Protein 1X25 (pdb70)

Secondary structure (DSSP, 8-state):
--EEEE--TTSPPP-SS--SEEEETTEEEEEEE-SEETTTTEEPSS-HHHHHHHHHHHHHHHHHHTT--GGGEEEEEEEES-GGGHHHHHHHHHHH--SSPPEEEEEE-S--GGG-SEEEEEEEE-/-TTEEEE--TTSPPP-SS--SEEEETTEEEEEEE-SEETTTTEEPPS-HHHHHHHHHHHHHHHHHHTT--GGGEEEEEEEES-GGGHHHHHHHHHHH--SSPPEEEEEE-S--GGG-SEEEEEEEE--

Sequence (254 aa):
SHMETVFTEKAPKPVGPYSQAIKVGNTLYVSGQIPIDPRTNEIVKGDIKVQTRQVLDNIKEIVKAAGFSLSDVAMAFVFLKDMNMFNDFNSVYAEYFKDKPPARVTVEVSRLPKDALIEIAVICSKGSHMETVFTEKAPKPVGPYSQAIKVGNTLYVSGQIPIDPRTNEIVKGDIKVQTRQVLDNIKEIVKAAGFSLSDVAMAFVFLKDMNMFNDFNSVYAEYFKDKPPARVTVEVSRLPKDALIEIAVICSKG

Structure (mmCIF, N/CA/C/O backbone):
data_1X25
#
_entry.id   1X25
#
_cell.length_a   54.980
_cell.length_b   54.980
_cell.length_c   221.557
_cell.angle_alpha   90.00
_cell.angle_beta   90.00
_cell.angle_gamma   120.00
#
_symmetry.space_group_name_H-M   'H 3'
#
loop_
_entity.id
_entity.type
_entity.pdbx_description
1 polymer 'Hypothetical UPF0076 protein ST0811'
2 water water
#
loop_
_atom_site.group_PDB
_atom_site.id
_atom_site.type_symbol
_atom_site.label_atom_id
_atom_site.label_alt_id
_atom_site.label_comp_id
_atom_site.label_asym_id
_atom_site.label_entity_id
_atom_site.label_seq_id
_atom_site.pdbx_PDB_ins_code
_atom_site.Cartn_x
_atom_site.Cartn_y
_atom_site.Cartn_z
_atom_site.occupancy
_atom_site.B_iso_or_equiv
_atom_site.auth_seq_id
_atom_site.auth_comp_id
_atom_site.auth_asym_id
_atom_site.auth_atom_id
_atom_site.pdbx_PDB_model_num
ATOM 1 N N . SER A 1 2 ? 29.477 1.648 53.525 1.00 38.71 -1 SER A N 1
ATOM 2 C CA . SER A 1 2 ? 28.864 1.243 54.842 1.00 39.02 -1 SER A CA 1
ATOM 3 C C . SER A 1 2 ? 27.505 1.925 55.108 1.00 37.52 -1 SER A C 1
ATOM 4 O O . SER A 1 2 ? 26.477 1.257 55.217 1.00 38.33 -1 SER A O 1
ATOM 7 N N . HIS A 1 3 ? 27.492 3.245 55.218 1.00 35.34 0 HIS A N 1
ATOM 8 C CA . HIS A 1 3 ? 26.210 3.944 55.244 1.00 34.07 0 HIS A CA 1
ATOM 9 C C . HIS A 1 3 ? 25.625 4.144 53.829 1.00 31.77 0 HIS A C 1
ATOM 10 O O . HIS A 1 3 ? 24.519 4.631 53.665 1.00 30.39 0 HIS A O 1
ATOM 17 N N . MET A 1 4 ? 26.370 3.692 52.832 1.00 28.61 1 MET A N 1
ATOM 18 C CA . MET A 1 4 ? 25.894 3.640 51.460 1.00 26.91 1 MET A CA 1
ATOM 19 C C . MET A 1 4 ? 24.817 2.561 51.264 1.00 24.70 1 MET A C 1
ATOM 20 O O . MET A 1 4 ? 25.001 1.416 51.645 1.00 24.04 1 MET A O 1
ATOM 25 N N . GLU A 1 5 ? 23.685 2.924 50.679 1.00 22.15 2 GLU A N 1
ATOM 26 C CA . GLU A 1 5 ? 22.636 1.941 50.419 1.00 21.40 2 GLU A CA 1
ATOM 27 C C . GLU A 1 5 ? 22.172 1.952 48.982 1.00 19.92 2 GLU A C 1
ATOM 28 O O . GLU A 1 5 ? 21.921 3.014 48.441 1.00 17.57 2 GLU A O 1
ATOM 34 N N . THR A 1 6 ? 21.989 0.774 48.392 1.00 18.51 3 THR A N 1
ATOM 35 C CA . THR A 1 6 ? 21.408 0.670 47.055 1.00 20.53 3 THR A CA 1
ATOM 36 C C . THR A 1 6 ? 19.905 0.906 47.177 1.00 19.57 3 THR A C 1
ATOM 37 O O . THR A 1 6 ? 19.278 0.420 48.117 1.00 18.48 3 THR A O 1
ATOM 41 N N . VAL A 1 7 ? 19.334 1.624 46.214 1.00 18.81 4 VAL A N 1
ATOM 42 C CA . VAL A 1 7 ? 17.888 1.838 46.129 1.00 17.84 4 VAL A CA 1
ATOM 43 C C . VAL A 1 7 ? 17.327 1.092 44.903 1.00 19.16 4 VAL A C 1
ATOM 44 O O . VAL A 1 7 ? 17.898 1.156 43.818 1.00 18.41 4 VAL A O 1
ATOM 48 N N . PHE A 1 8 ? 16.235 0.349 45.108 1.00 19.52 5 PHE A N 1
ATOM 49 C CA . PHE A 1 8 ? 15.539 -0.335 44.023 1.00 20.18 5 PHE A CA 1
ATOM 50 C C . PHE A 1 8 ? 14.020 -0.270 44.159 1.00 20.04 5 PHE A C 1
ATOM 51 O O . PHE A 1 8 ? 13.462 -0.614 45.200 1.00 18.63 5 PHE A O 1
ATOM 59 N N . THR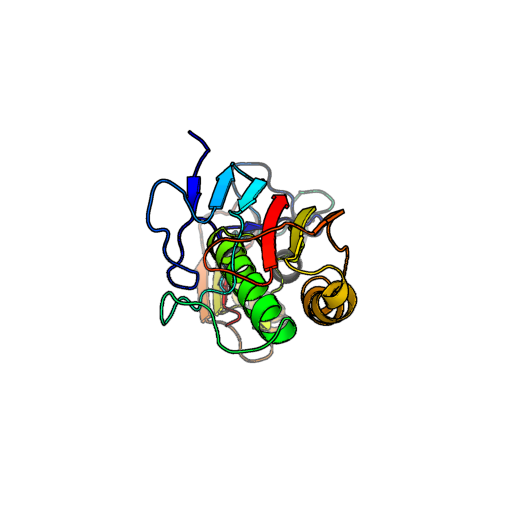 A 1 9 ? 13.345 0.107 43.081 1.00 19.46 6 THR A N 1
ATOM 60 C CA . THR A 1 9 ? 11.902 -0.026 43.017 1.00 19.96 6 THR A CA 1
ATOM 61 C C . THR A 1 9 ? 11.485 -0.654 41.679 1.00 20.44 6 THR A C 1
ATOM 62 O O . THR A 1 9 ? 12.068 -0.348 40.623 1.00 18.44 6 THR A O 1
ATOM 66 N N . GLU A 1 10 ? 10.503 -1.559 41.724 1.00 20.09 7 GLU A N 1
ATOM 67 C CA . GLU A 1 10 ? 9.903 -2.107 40.497 1.00 20.49 7 GLU A CA 1
ATOM 68 C C . GLU A 1 10 ? 9.081 -1.055 39.747 1.00 20.75 7 GLU A C 1
ATOM 69 O O . GLU A 1 10 ? 8.668 -1.277 38.599 1.00 19.59 7 GLU A O 1
ATOM 75 N N . LYS A 1 11 ? 8.817 0.090 40.392 1.00 19.49 8 LYS A N 1
ATOM 76 C CA . LYS A 1 11 ? 8.070 1.166 39.732 1.00 20.85 8 LYS A CA 1
ATOM 77 C C . LYS A 1 11 ? 8.913 2.070 38.799 1.00 20.31 8 LYS A C 1
ATOM 78 O O . LYS A 1 11 ? 8.388 3.035 38.261 1.00 19.83 8 LYS A O 1
ATOM 84 N N . ALA A 1 12 ? 10.199 1.761 38.643 1.00 19.94 9 ALA A N 1
ATOM 85 C CA . ALA A 1 12 ? 11.116 2.463 37.704 1.00 19.59 9 ALA A CA 1
ATOM 86 C C . ALA A 1 12 ? 11.917 1.408 36.967 1.00 19.65 9 ALA A C 1
ATOM 87 O O . ALA A 1 12 ? 11.926 0.243 37.398 1.00 20.61 9 ALA A O 1
ATOM 89 N N . PRO A 1 13 ? 12.535 1.759 35.830 1.00 20.01 10 PRO A N 1
ATOM 90 C CA . PRO A 1 13 ? 13.156 0.745 34.973 1.00 20.31 10 PRO A CA 1
ATOM 91 C C . PRO A 1 13 ? 14.171 -0.130 35.717 1.00 21.50 10 PRO A C 1
ATOM 92 O O . PRO A 1 13 ? 14.984 0.387 36.467 1.00 20.32 10 PRO A O 1
ATOM 96 N N . LYS A 1 14 ? 14.073 -1.449 35.550 1.00 22.99 11 LYS A N 1
ATOM 97 C CA . LYS A 1 14 ? 14.945 -2.373 36.283 1.00 24.88 11 LYS A CA 1
ATOM 98 C C . LYS A 1 14 ? 16.347 -2.256 35.720 1.00 25.14 11 LYS A C 1
ATOM 99 O O . LYS A 1 14 ? 16.515 -2.385 34.526 1.00 25.26 11 LYS A O 1
ATOM 105 N N . PRO A 1 15 ? 17.350 -2.000 36.563 1.00 25.86 12 PRO A N 1
ATOM 106 C CA . PRO A 1 15 ? 18.742 -1.974 36.092 1.00 27.17 12 PRO A CA 1
ATOM 107 C C . PRO A 1 15 ? 19.140 -3.312 35.458 1.00 29.01 12 PRO A C 1
ATOM 108 O O . PRO A 1 15 ? 18.972 -4.386 36.031 1.00 29.39 12 PRO A O 1
ATOM 112 N N . VAL A 1 16 ? 19.657 -3.234 34.249 1.00 30.19 13 VAL A N 1
ATOM 113 C CA . VAL A 1 16 ? 20.259 -4.392 33.618 1.00 31.82 13 VAL A CA 1
ATOM 114 C C . VAL A 1 16 ? 21.748 -4.068 33.541 1.00 31.62 13 VAL A C 1
ATOM 115 O O . VAL A 1 16 ? 22.187 -3.280 32.712 1.00 34.43 13 VAL A O 1
ATOM 119 N N . GLY A 1 17 ? 22.524 -4.617 34.451 1.00 30.04 14 GLY A N 1
ATOM 120 C CA . GLY A 1 17 ? 23.956 -4.365 34.428 1.00 27.49 14 GLY A CA 1
ATOM 121 C C . GLY A 1 17 ? 24.501 -3.712 35.703 1.00 24.14 14 GLY A C 1
ATOM 122 O O . GLY A 1 17 ? 23.794 -3.661 36.716 1.00 23.62 14 GLY A O 1
ATOM 123 N N . PRO A 1 18 ? 25.755 -3.248 35.645 1.00 21.98 15 PRO A N 1
ATOM 124 C CA . PRO A 1 18 ? 26.485 -2.806 36.831 1.00 19.48 15 PRO A CA 1
ATOM 125 C C . PRO A 1 18 ? 26.171 -1.351 37.189 1.00 18.11 15 PRO A C 1
ATOM 126 O O . PRO A 1 18 ? 27.091 -0.516 37.175 1.00 17.42 15 PRO A O 1
ATOM 130 N N . TYR A 1 19 ? 24.905 -1.086 37.550 1.00 17.52 16 TYR A N 1
ATOM 131 C CA . TYR A 1 19 ? 24.482 0.195 38.154 1.00 16.76 16 TYR A CA 1
ATOM 132 C C . TYR A 1 19 ? 23.252 0.004 39.021 1.00 16.73 16 TYR A C 1
ATOM 133 O O . TYR A 1 19 ? 22.491 -0.966 38.849 1.00 18.37 16 TYR A O 1
ATOM 142 N N . SER A 1 20 ? 23.071 0.915 39.968 1.00 16.08 17 SER A N 1
ATOM 143 C CA . SER A 1 20 ? 21.875 0.956 40.803 1.00 15.39 17 SER A CA 1
ATOM 144 C C . SER A 1 20 ? 20.997 2.114 40.364 1.00 15.03 17 SER A C 1
ATOM 145 O O . SER A 1 20 ? 21.533 3.146 39.916 1.00 14.82 17 SER A O 1
ATOM 148 N N . GLN A 1 21 ? 19.672 1.998 40.522 1.00 14.69 18 GLN A N 1
ATOM 149 C CA . GLN A 1 21 ? 18.767 3.128 40.210 1.00 14.42 18 GLN A CA 1
ATOM 150 C C . GLN A 1 21 ? 19.202 4.352 40.970 1.00 14.77 18 GLN A C 1
ATOM 151 O O . GLN A 1 21 ? 19.229 5.478 40.438 1.00 13.55 18 GLN A O 1
AT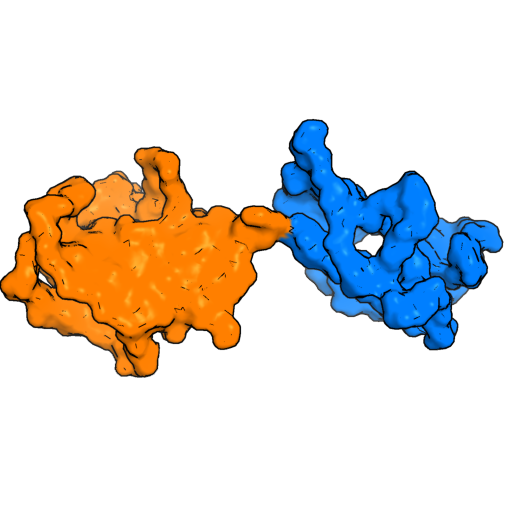OM 157 N N . ALA A 1 22 ? 19.552 4.140 42.235 1.00 13.98 19 ALA A N 1
ATOM 158 C CA . ALA A 1 22 ? 20.099 5.211 43.029 1.00 14.37 19 ALA A CA 1
ATOM 159 C C . ALA A 1 22 ? 20.930 4.677 44.167 1.00 14.18 19 ALA A C 1
ATOM 160 O O . ALA A 1 22 ? 20.825 3.480 44.561 1.00 14.83 19 ALA A O 1
ATOM 162 N N . ILE A 1 23 ? 21.734 5.569 44.717 1.00 15.54 20 ILE A N 1
ATOM 163 C CA . ILE A 1 23 ? 22.565 5.262 45.878 1.00 15.75 20 ILE A CA 1
ATOM 164 C C . ILE A 1 23 ? 22.225 6.319 46.911 1.00 16.85 20 ILE A C 1
ATOM 165 O O . ILE A 1 23 ? 22.324 7.516 46.618 1.00 15.69 20 ILE A O 1
ATOM 170 N N . LYS A 1 24 ? 21.835 5.855 48.098 1.00 16.65 21 LYS A N 1
ATOM 171 C CA . LYS A 1 24 ? 21.508 6.721 49.223 1.00 18.28 21 LYS A CA 1
ATOM 172 C C . LYS A 1 24 ? 22.649 6.663 50.220 1.00 19.63 21 LYS A C 1
ATOM 173 O O . LYS A 1 24 ? 23.166 5.579 50.519 1.00 19.63 21 LYS A O 1
ATOM 179 N N . VAL A 1 25 ? 23.076 7.828 50.683 1.00 20.96 22 VAL A N 1
ATOM 180 C CA . VAL A 1 25 ? 24.023 7.920 51.791 1.00 22.56 22 VAL A CA 1
ATOM 181 C C . VAL A 1 25 ? 23.464 8.938 52.770 1.00 22.58 22 VAL A C 1
ATOM 182 O O . VAL A 1 25 ? 23.593 10.155 52.550 1.00 21.58 22 VAL A O 1
ATOM 186 N N . GLY A 1 26 ? 22.851 8.438 53.851 1.00 22.97 23 GLY A N 1
ATOM 187 C CA . GLY A 1 26 ? 22.188 9.303 54.819 1.00 22.09 23 GLY A CA 1
ATOM 188 C C . GLY A 1 26 ? 21.157 10.205 54.144 1.00 21.75 23 GLY A C 1
ATOM 189 O O . GLY A 1 26 ? 20.234 9.718 53.498 1.00 21.72 23 GLY A O 1
ATOM 190 N N . ASN A 1 27 ? 21.335 11.528 54.272 1.00 21.28 24 ASN A N 1
ATOM 191 C CA . ASN A 1 27 ? 20.385 12.484 53.715 1.00 21.28 24 ASN A CA 1
ATOM 192 C C . ASN A 1 27 ? 20.686 12.919 52.256 1.00 19.18 24 ASN A C 1
ATOM 193 O O . ASN A 1 27 ? 20.097 13.851 51.755 1.00 18.71 24 ASN A O 1
ATOM 198 N N . THR A 1 28 ? 21.607 12.234 51.604 1.00 18.34 25 THR A N 1
ATOM 199 C CA . THR A 1 28 ? 21.964 12.546 50.216 1.00 18.29 25 THR A CA 1
ATOM 200 C C . THR A 1 28 ? 21.576 11.355 49.368 1.00 17.32 25 THR A C 1
ATOM 201 O O . THR A 1 28 ? 21.835 10.211 49.764 1.00 17.24 25 THR A O 1
ATOM 205 N N . LEU A 1 29 ? 20.961 11.635 48.220 1.00 14.94 26 LEU A N 1
ATOM 206 C CA . LEU A 1 29 ? 20.661 10.618 47.239 1.00 13.64 26 LEU A CA 1
ATOM 207 C C . LEU A 1 29 ? 21.271 10.912 45.849 1.00 13.61 26 LEU A C 1
ATOM 208 O O . LEU A 1 29 ? 21.097 11.995 45.323 1.00 12.62 26 LEU A O 1
ATOM 213 N N . TYR A 1 30 ? 21.979 9.941 45.288 1.00 13.28 27 TYR A N 1
ATOM 214 C CA . TYR A 1 30 ? 22.530 10.059 43.937 1.00 12.83 27 TYR A CA 1
ATOM 215 C C . TYR A 1 30 ? 21.686 9.167 43.012 1.00 13.22 27 TYR A C 1
ATOM 216 O O . TYR A 1 30 ? 21.679 7.960 43.182 1.00 13.91 27 TYR A O 1
ATOM 225 N N . VAL A 1 31 ? 21.018 9.761 42.024 1.00 12.09 28 VAL A N 1
ATOM 226 C CA . VAL A 1 31 ? 20.080 9.041 41.150 1.00 11.54 28 VAL A CA 1
ATOM 227 C C . VAL A 1 31 ? 20.665 8.881 39.738 1.00 11.55 28 VAL A C 1
ATOM 228 O O . VAL A 1 31 ? 21.124 9.864 39.148 1.00 12.26 28 VAL A O 1
ATOM 232 N N . SER A 1 32 ? 20.653 7.659 39.207 1.00 12.48 29 SER A N 1
ATOM 233 C CA . SER A 1 32 ? 21.143 7.377 37.837 1.00 12.63 29 SER A CA 1
ATOM 234 C C . SER A 1 32 ? 20.466 8.234 36.771 1.00 13.25 29 SER A C 1
ATOM 235 O O . SER A 1 32 ? 19.359 8.680 36.979 1.00 14.32 29 SER A O 1
ATOM 238 N N . GLY A 1 33 ? 21.134 8.450 35.633 1.00 13.67 30 GLY A N 1
ATOM 239 C CA . GLY A 1 33 ? 20.521 9.162 34.513 1.00 14.07 30 GLY A CA 1
ATOM 240 C C . GLY A 1 33 ? 19.362 8.308 34.051 1.00 15.09 30 GLY A C 1
ATOM 241 O O . GLY A 1 33 ? 19.581 7.224 33.564 1.00 16.20 30 GLY A O 1
ATOM 242 N N . GLN A 1 34 ? 18.135 8.767 34.228 1.00 13.73 31 GLN A N 1
ATOM 243 C CA . GLN A 1 34 ? 16.968 8.001 33.755 1.00 14.39 31 GLN A CA 1
ATOM 244 C C . GLN A 1 34 ? 16.593 8.342 32.293 1.00 13.11 31 GLN A C 1
ATOM 245 O O . GLN A 1 34 ? 16.723 9.483 31.883 1.00 11.40 31 GLN A O 1
ATOM 251 N N . ILE A 1 35 ? 16.169 7.342 31.527 1.00 12.83 32 ILE A N 1
ATOM 252 C CA . ILE A 1 35 ? 15.686 7.570 30.149 1.00 14.06 32 ILE A CA 1
ATOM 253 C C . ILE A 1 35 ? 14.201 7.204 30.099 1.00 13.83 32 ILE A C 1
ATOM 254 O O . ILE A 1 35 ? 13.684 6.667 31.082 1.00 13.57 32 ILE A O 1
ATOM 259 N N . PRO A 1 36 ? 13.510 7.554 29.003 1.00 14.46 33 PRO A N 1
ATOM 260 C CA . PRO A 1 36 ? 12.041 7.350 28.896 1.00 14.43 33 PRO A CA 1
ATOM 261 C C . PRO A 1 36 ? 11.551 5.888 28.732 1.00 15.68 33 PRO A C 1
ATOM 262 O O . PRO A 1 36 ? 10.638 5.632 27.927 1.00 16.51 33 PRO A O 1
ATOM 266 N N . ILE A 1 37 ? 12.143 4.961 29.499 1.00 15.98 34 ILE A N 1
ATOM 267 C CA . ILE A 1 37 ? 11.728 3.546 29.552 1.00 17.33 34 ILE A CA 1
ATOM 268 C C . ILE A 1 37 ? 10.476 3.440 30.411 1.00 18.31 34 ILE A C 1
ATOM 269 O O . ILE A 1 37 ? 10.389 4.018 31.504 1.00 15.69 34 ILE A O 1
ATOM 274 N N . ASP A 1 38 ? 9.471 2.786 29.837 1.00 19.76 35 ASP A N 1
ATOM 275 C CA . ASP A 1 38 ? 8.317 2.348 30.602 1.00 22.59 35 ASP A CA 1
ATOM 276 C C . ASP A 1 38 ? 8.732 1.085 31.378 1.00 22.84 35 ASP A C 1
ATOM 277 O O . ASP A 1 38 ? 9.094 0.071 30.774 1.00 22.30 35 ASP A O 1
ATOM 282 N N . PRO A 1 39 ? 8.685 1.116 32.706 1.00 23.90 36 PRO A N 1
ATOM 283 C CA . PRO A 1 39 ? 9.047 -0.085 33.490 1.00 25.78 36 PRO A CA 1
ATOM 284 C C . PRO A 1 39 ? 8.121 -1.319 33.189 1.00 28.13 36 PRO A C 1
ATOM 285 O O . PRO A 1 39 ? 8.513 -2.454 33.484 1.00 28.62 36 PRO A O 1
ATOM 289 N N . ARG A 1 40 ? 6.954 -1.079 32.583 1.00 29.06 37 ARG A N 1
ATOM 290 C CA . ARG A 1 40 ? 5.993 -2.139 32.250 1.00 31.34 37 ARG A CA 1
ATOM 291 C C . ARG A 1 40 ? 6.537 -2.946 31.059 1.00 31.25 37 ARG A C 1
ATOM 292 O O . ARG A 1 40 ? 6.411 -4.180 31.021 1.00 30.83 37 ARG A O 1
ATOM 300 N N . THR A 1 41 ? 7.186 -2.264 30.117 1.00 30.38 38 THR A N 1
ATOM 301 C CA . THR A 1 41 ? 7.678 -2.907 28.889 1.00 30.16 38 THR A CA 1
ATOM 302 C C . THR A 1 41 ? 9.191 -3.046 28.831 1.00 30.04 38 THR A C 1
ATOM 303 O O . THR A 1 41 ? 9.724 -3.779 27.995 1.00 30.46 38 THR A O 1
ATOM 307 N N . ASN A 1 42 ? 9.891 -2.310 29.685 1.00 29.35 39 ASN A N 1
ATOM 308 C CA . ASN A 1 42 ? 11.340 -2.164 29.547 1.00 29.55 39 ASN A CA 1
ATOM 309 C C . ASN A 1 42 ? 11.857 -1.537 28.225 1.00 28.35 39 ASN A C 1
ATOM 310 O O . ASN A 1 42 ? 13.029 -1.710 27.845 1.00 28.99 39 ASN A O 1
ATOM 315 N N . GLU A 1 43 ? 10.978 -0.814 27.531 1.00 26.85 40 GLU A N 1
ATOM 316 C CA . GLU A 1 43 ? 11.307 -0.129 26.285 1.00 26.00 40 GLU A CA 1
ATOM 317 C C . GLU A 1 43 ? 10.901 1.330 26.317 1.00 24.02 40 GLU A C 1
ATOM 318 O O . GLU A 1 43 ? 10.059 1.745 27.123 1.00 23.62 40 GLU A O 1
ATOM 324 N N . ILE A 1 44 ? 11.461 2.115 25.412 1.00 22.71 41 ILE A N 1
ATOM 325 C CA . ILE A 1 44 ? 11.103 3.525 25.349 1.00 22.55 41 ILE A CA 1
ATOM 326 C C . ILE A 1 44 ? 9.605 3.748 25.098 1.00 22.61 41 ILE A C 1
ATOM 327 O O . ILE A 1 44 ? 8.980 3.046 24.304 1.00 21.16 41 ILE A O 1
ATOM 332 N N . VAL A 1 45 ? 9.030 4.756 25.750 1.00 22.59 42 VAL A N 1
ATOM 333 C CA . VAL A 1 45 ? 7.628 5.046 25.538 1.00 23.13 42 VAL A CA 1
ATOM 334 C C . VAL A 1 45 ? 7.372 5.706 24.196 1.00 24.60 42 VAL A C 1
ATOM 335 O O . VAL A 1 45 ? 8.211 6.463 23.726 1.00 25.12 42 VAL A O 1
ATOM 339 N N . LYS A 1 46 ? 6.211 5.420 23.592 1.00 25.49 43 LYS A N 1
ATOM 340 C CA . LYS A 1 46 ? 5.852 6.035 22.321 1.00 27.23 43 LYS A CA 1
ATOM 341 C C . LYS A 1 46 ? 5.449 7.469 22.587 1.00 26.51 43 LYS A C 1
ATOM 342 O O . LYS A 1 46 ? 4.736 7.736 23.546 1.00 27.31 43 LYS A O 1
ATOM 348 N N . GLY A 1 47 ? 5.942 8.397 21.772 1.00 25.82 44 GLY A N 1
ATOM 349 C CA . GLY A 1 47 ? 5.543 9.790 21.899 1.00 23.80 44 GLY A CA 1
ATOM 350 C C . GLY A 1 47 ? 6.686 10.763 21.679 1.00 22.15 44 GLY A C 1
ATOM 351 O O . GLY A 1 47 ? 7.842 10.343 21.506 1.00 22.67 44 GLY A O 1
ATOM 352 N N . ASP A 1 48 ? 6.360 12.054 21.720 1.00 20.20 45 ASP A N 1
ATOM 353 C CA . ASP A 1 48 ? 7.352 13.120 21.518 1.00 19.83 45 ASP A CA 1
ATOM 354 C C . ASP A 1 48 ? 8.116 13.491 22.801 1.00 17.73 45 ASP A C 1
ATOM 355 O O . ASP A 1 48 ? 8.020 12.810 23.851 1.00 15.50 45 ASP A O 1
ATOM 360 N N . ILE A 1 49 ? 8.878 14.575 22.716 1.00 16.22 46 ILE A N 1
ATOM 361 C CA . ILE A 1 49 ? 9.669 15.037 23.860 1.00 15.57 46 ILE A CA 1
ATOM 362 C C . ILE A 1 49 ? 8.822 15.201 25.129 1.00 15.07 46 ILE A C 1
ATOM 363 O O . ILE A 1 49 ? 9.303 14.947 26.226 1.00 14.43 46 ILE A O 1
ATOM 368 N N . LYS A 1 50 ? 7.572 15.641 25.001 1.00 14.66 47 LYS A N 1
ATOM 369 C CA . LYS A 1 50 ? 6.761 15.864 26.212 1.00 14.49 47 LYS A CA 1
ATOM 370 C C . LYS A 1 50 ? 6.430 14.541 26.943 1.00 14.92 47 LYS A C 1
ATOM 371 O O . LYS A 1 50 ? 6.563 14.428 28.175 1.00 14.72 47 LYS A O 1
ATOM 377 N N . VAL A 1 51 ? 5.991 13.554 26.171 1.00 13.75 48 VAL A N 1
ATOM 378 C CA . VAL A 1 51 ? 5.699 12.213 26.700 1.00 15.18 48 VAL A CA 1
ATOM 379 C C . VAL A 1 51 ? 6.973 11.564 27.269 1.00 13.52 48 VAL A C 1
ATOM 380 O O . VAL A 1 51 ? 6.940 10.952 28.346 1.00 13.70 48 VAL A O 1
ATOM 384 N N . GLN A 1 52 ? 8.092 11.707 26.563 1.00 12.30 49 GLN A N 1
ATOM 385 C CA . GLN A 1 52 ? 9.364 11.147 27.059 1.00 12.89 49 GLN A CA 1
ATOM 386 C C . GLN A 1 52 ? 9.805 11.858 28.320 1.00 12.24 49 GLN A C 1
ATOM 387 O O . GLN A 1 52 ? 10.298 11.210 29.255 1.00 12.98 49 GLN A O 1
ATOM 393 N N . THR A 1 53 ? 9.626 13.179 28.374 1.00 12.04 50 THR A N 1
ATOM 394 C CA . THR A 1 53 ? 10.105 13.922 29.568 1.00 12.34 50 THR A CA 1
ATOM 395 C C . THR A 1 53 ? 9.268 13.473 30.787 1.00 12.92 50 THR A C 1
ATOM 396 O O . THR A 1 53 ? 9.789 13.261 31.877 1.00 12.94 50 THR A O 1
ATOM 400 N N . ARG A 1 54 ? 7.946 13.370 30.588 1.00 13.08 51 ARG A N 1
ATOM 401 C CA . ARG A 1 54 ? 7.054 12.921 31.653 1.00 14.99 51 ARG A CA 1
ATOM 402 C C . ARG A 1 54 ? 7.422 11.511 32.111 1.00 13.77 51 ARG A C 1
ATOM 403 O O . ARG A 1 54 ? 7.412 11.244 33.311 1.00 12.88 51 ARG A O 1
ATOM 411 N N . GLN A 1 55 ? 7.807 10.621 31.185 1.00 14.37 52 GLN A N 1
ATOM 412 C CA . GLN A 1 55 ? 8.211 9.264 31.589 1.00 14.30 52 GLN A CA 1
ATOM 413 C C . GLN A 1 55 ? 9.500 9.292 32.429 1.00 14.87 52 GLN A C 1
ATOM 414 O O . GLN A 1 55 ? 9.623 8.554 33.434 1.00 14.76 52 GLN A O 1
ATOM 420 N N . VAL A 1 56 ? 10.471 10.110 31.995 1.00 13.96 53 VAL A N 1
ATOM 421 C CA . VAL A 1 56 ? 11.742 10.231 32.733 1.00 14.72 53 VAL A CA 1
ATOM 422 C C . VAL A 1 56 ? 11.542 10.735 34.149 1.00 13.84 53 VAL A C 1
ATOM 423 O O . VAL A 1 56 ? 12.111 10.210 35.080 1.00 14.51 53 VAL A O 1
ATOM 427 N N . LEU A 1 57 ? 10.748 11.776 34.297 1.00 14.84 54 LEU A N 1
ATOM 428 C CA . LEU A 1 57 ? 10.535 12.427 35.582 1.00 13.90 54 LEU A CA 1
ATOM 429 C C . LEU A 1 57 ? 9.712 11.519 36.511 1.00 14.81 54 LEU A C 1
ATOM 430 O O . LEU A 1 57 ? 9.928 11.499 37.721 1.00 13.68 54 LEU A O 1
ATOM 435 N N . ASP A 1 58 ? 8.789 10.759 35.925 1.00 14.66 55 ASP A N 1
ATOM 436 C CA . ASP A 1 58 ? 8.044 9.746 36.685 1.00 15.12 55 ASP A CA 1
ATOM 437 C C . ASP A 1 58 ? 8.968 8.644 37.184 1.00 14.68 55 ASP A C 1
ATOM 438 O O . ASP A 1 58 ? 8.843 8.188 38.314 1.00 14.35 55 ASP A O 1
ATOM 443 N N . ASN A 1 59 ? 9.890 8.204 36.332 1.00 14.27 56 ASN A N 1
ATOM 444 C CA . ASN A 1 59 ? 10.923 7.251 36.744 1.00 14.82 56 ASN A CA 1
ATOM 445 C C . ASN A 1 59 ? 11.746 7.812 37.902 1.00 15.06 56 ASN A C 1
ATOM 446 O O . ASN A 1 59 ? 11.979 7.135 38.929 1.00 15.13 56 ASN A O 1
ATOM 451 N N . ILE A 1 60 ? 12.149 9.073 37.773 1.00 14.83 57 ILE A N 1
ATOM 452 C CA . ILE A 1 60 ? 12.943 9.687 38.826 1.00 14.42 57 ILE A CA 1
ATOM 453 C C . ILE A 1 60 ? 12.096 9.831 40.100 1.00 15.38 57 ILE A C 1
ATOM 454 O O . ILE A 1 60 ? 12.573 9.542 41.214 1.00 14.99 57 ILE A O 1
ATOM 459 N N . LYS A 1 61 ? 10.843 10.251 39.934 1.00 15.46 58 LYS A N 1
ATOM 460 C CA . LYS A 1 61 ? 9.982 10.413 41.095 1.00 17.05 58 LYS A CA 1
ATOM 461 C C . LYS A 1 61 ? 9.839 9.096 41.878 1.00 16.45 58 LYS A C 1
ATOM 462 O O . LYS A 1 61 ? 9.871 9.095 43.115 1.00 16.12 58 LYS A O 1
ATOM 468 N N . GLU A 1 62 ? 9.655 7.986 41.165 1.00 16.61 59 GLU A N 1
ATOM 469 C CA . GLU A 1 62 ? 9.466 6.711 41.876 1.00 17.23 59 GLU A CA 1
ATOM 470 C C . GLU A 1 62 ? 10.728 6.284 42.607 1.00 17.40 59 GLU A C 1
ATOM 471 O O . GLU A 1 62 ? 10.647 5.686 43.693 1.00 17.78 59 GLU A O 1
ATOM 477 N N . ILE A 1 63 ? 11.889 6.554 42.008 1.00 15.74 60 ILE A N 1
ATOM 478 C CA . ILE A 1 63 ? 13.167 6.214 42.642 1.00 14.83 60 ILE A CA 1
ATOM 479 C C . ILE A 1 63 ? 13.379 7.020 43.906 1.00 14.84 60 ILE A C 1
ATOM 480 O O . ILE A 1 63 ? 13.773 6.480 44.962 1.00 15.10 60 ILE A O 1
ATOM 485 N N . VAL A 1 64 ? 13.169 8.316 43.781 1.00 15.62 61 VAL A N 1
ATOM 486 C CA . VAL A 1 64 ? 13.309 9.278 44.866 1.00 15.53 61 VAL A CA 1
ATOM 487 C C . VAL A 1 64 ? 12.345 8.886 46.017 1.00 15.56 61 VAL A C 1
ATOM 488 O O . VAL A 1 64 ? 12.766 8.760 47.173 1.00 15.89 61 VAL A O 1
ATOM 492 N N . LYS A 1 65 ? 11.100 8.590 45.695 1.00 15.50 62 LYS A N 1
ATOM 493 C CA . LYS A 1 65 ? 10.142 8.186 46.735 1.00 16.87 62 LYS A CA 1
ATOM 494 C C . LYS A 1 65 ? 10.493 6.842 47.370 1.00 17.36 62 LYS A C 1
ATOM 495 O O . LYS A 1 65 ? 10.457 6.711 48.578 1.00 16.83 62 LYS A O 1
ATOM 501 N N . ALA A 1 66 ? 10.890 5.861 46.579 1.00 16.06 63 ALA A N 1
ATOM 502 C CA . ALA A 1 66 ? 11.351 4.587 47.144 1.00 17.82 63 ALA A CA 1
ATOM 503 C C . ALA A 1 66 ? 12.464 4.769 48.195 1.00 19.09 63 ALA A C 1
ATOM 504 O O . ALA A 1 66 ? 12.561 4.015 49.191 1.00 18.79 63 ALA A O 1
ATOM 506 N N . ALA A 1 67 ? 13.297 5.797 47.995 1.00 18.56 64 ALA A N 1
ATOM 507 C CA . ALA A 1 67 ? 14.473 6.051 48.823 1.00 17.99 64 ALA A CA 1
ATOM 508 C C . ALA A 1 67 ? 14.136 6.844 50.101 1.00 18.53 64 ALA A C 1
ATOM 509 O O . ALA A 1 67 ? 14.998 7.111 50.933 1.00 17.36 64 ALA A O 1
ATOM 511 N N . GLY A 1 68 ? 12.877 7.211 50.257 1.00 19.02 65 GLY A N 1
ATOM 512 C CA . GLY A 1 68 ? 12.471 8.034 51.381 1.00 20.01 65 GLY A CA 1
ATOM 513 C C . GLY A 1 68 ? 12.688 9.523 51.155 1.00 19.63 65 GLY A C 1
ATOM 514 O O . GLY A 1 68 ? 12.726 10.307 52.114 1.00 19.10 65 GLY A O 1
ATOM 515 N N . PHE A 1 69 ? 12.807 9.913 49.886 1.00 17.81 66 PHE A N 1
ATOM 516 C CA . PHE A 1 69 ? 13.007 11.319 49.527 1.00 17.09 66 PHE A CA 1
ATOM 517 C C . PHE A 1 69 ? 11.773 11.793 48.775 1.00 17.37 66 PHE A C 1
ATOM 518 O O . PHE A 1 69 ? 10.850 10.999 48.494 1.00 16.94 66 PHE A O 1
ATOM 526 N N . SER A 1 70 ? 11.766 13.070 48.409 1.00 17.76 67 SER A N 1
ATOM 527 C CA . SER A 1 70 ? 10.691 13.583 47.590 1.00 19.09 67 SER A CA 1
ATOM 528 C C . SER A 1 70 ? 11.260 14.499 46.506 1.00 18.47 67 SER A C 1
ATOM 529 O O . SER A 1 70 ? 12.424 14.908 46.604 1.00 16.07 67 SER A O 1
ATOM 532 N N . LEU A 1 71 ? 10.475 14.819 45.474 1.00 18.52 68 LEU A N 1
ATOM 533 C CA . LEU A 1 71 ? 11.031 15.677 44.392 1.00 18.91 68 LEU A CA 1
ATOM 534 C C . LEU A 1 71 ? 11.517 17.017 44.915 1.00 19.07 68 LEU A C 1
ATOM 535 O O . LEU A 1 71 ? 12.434 17.629 44.360 1.00 17.78 68 LEU A O 1
ATOM 540 N N . SER A 1 72 ? 10.884 17.466 45.996 1.00 19.28 69 SER A N 1
ATOM 541 C CA . SER A 1 72 ? 11.289 18.663 46.709 1.00 20.76 69 SER A CA 1
ATOM 542 C C . SER A 1 72 ? 12.707 18.617 47.229 1.00 19.55 69 SER A C 1
ATOM 543 O O . SER A 1 72 ? 13.293 19.673 47.547 1.00 19.71 69 SER A O 1
ATOM 546 N N . ASP A 1 73 ? 13.263 17.417 47.342 1.00 19.13 70 ASP A N 1
ATOM 547 C CA . ASP A 1 73 ? 14.635 17.267 47.860 1.00 17.63 70 ASP A CA 1
ATOM 548 C C . ASP A 1 73 ? 15.695 17.290 46.751 1.00 16.54 70 ASP A C 1
ATOM 549 O O . ASP A 1 73 ? 16.885 17.209 47.055 1.00 14.95 70 ASP A O 1
ATOM 554 N N . VAL A 1 74 ? 15.252 17.367 45.497 1.00 16.01 71 VAL A N 1
ATOM 555 C CA . VAL A 1 74 ? 16.181 17.422 44.364 1.00 14.95 71 VAL A CA 1
ATOM 556 C C . VAL A 1 74 ? 16.911 18.760 44.444 1.00 14.28 71 VAL A C 1
ATOM 557 O O . VAL A 1 74 ? 16.276 19.821 44.389 1.00 14.04 71 VAL A O 1
ATOM 561 N N . ALA A 1 75 ? 18.235 18.694 44.593 1.00 14.47 72 ALA A N 1
ATOM 562 C CA . ALA A 1 75 ? 19.090 19.872 44.651 1.00 13.73 72 ALA A CA 1
ATOM 563 C C . ALA A 1 75 ? 19.727 20.244 43.304 1.00 13.99 72 ALA A C 1
ATOM 564 O O . ALA A 1 75 ? 20.027 21.417 43.064 1.00 13.86 72 ALA A O 1
ATOM 566 N N . MET A 1 76 ? 20.060 19.244 42.491 1.00 13.29 73 MET A N 1
ATOM 567 C CA . MET A 1 76 ? 20.775 19.501 41.241 1.00 13.48 73 MET A CA 1
ATOM 568 C C . MET A 1 76 ? 20.298 18.513 40.193 1.00 13.00 73 MET A C 1
ATOM 569 O O . MET A 1 76 ? 20.275 17.299 40.458 1.00 14.71 73 MET A O 1
ATOM 574 N N . ALA A 1 77 ? 19.892 19.007 39.026 1.00 13.06 74 ALA A N 1
ATOM 575 C CA . ALA A 1 77 ? 19.469 18.114 37.945 1.00 11.18 74 ALA A CA 1
ATOM 576 C C . ALA A 1 77 ? 20.377 18.302 36.751 1.00 11.97 74 ALA A C 1
ATOM 577 O O . ALA A 1 77 ? 20.736 19.469 36.396 1.00 11.94 74 ALA A O 1
ATOM 579 N N . PHE A 1 78 ? 20.783 17.175 36.164 1.00 11.43 75 PHE A N 1
ATOM 580 C CA . PHE A 1 78 ? 21.623 17.134 34.944 1.00 11.24 75 PHE A CA 1
ATOM 581 C C . PHE A 1 78 ? 20.716 16.682 33.802 1.00 10.90 75 PHE A C 1
ATOM 582 O O . PHE A 1 78 ? 20.237 15.538 33.771 1.00 12.31 75 PHE A O 1
ATOM 590 N N . VAL A 1 79 ? 20.465 17.587 32.871 1.00 11.39 76 VAL A N 1
ATOM 591 C CA . VAL A 1 79 ? 19.503 17.329 31.816 1.00 11.33 76 VAL A CA 1
ATOM 592 C C . VAL A 1 79 ? 20.252 17.271 30.480 1.00 11.69 76 VAL A C 1
ATOM 593 O O . VAL A 1 79 ? 20.934 18.234 30.105 1.00 11.86 76 VAL A O 1
ATOM 597 N N . PHE A 1 80 ? 20.109 16.140 29.787 1.00 10.44 77 PHE A N 1
ATOM 598 C CA . PHE A 1 80 ? 20.785 15.886 28.525 1.00 10.52 77 PHE A CA 1
ATOM 599 C C . PHE A 1 80 ? 19.724 15.711 27.468 1.00 10.03 77 PHE A C 1
ATOM 600 O O . PHE A 1 80 ? 18.925 14.785 27.539 1.00 11.90 77 PHE A O 1
ATOM 608 N N . LEU A 1 81 ? 19.727 16.591 26.483 1.00 10.46 78 LEU A N 1
ATOM 609 C CA . LEU A 1 81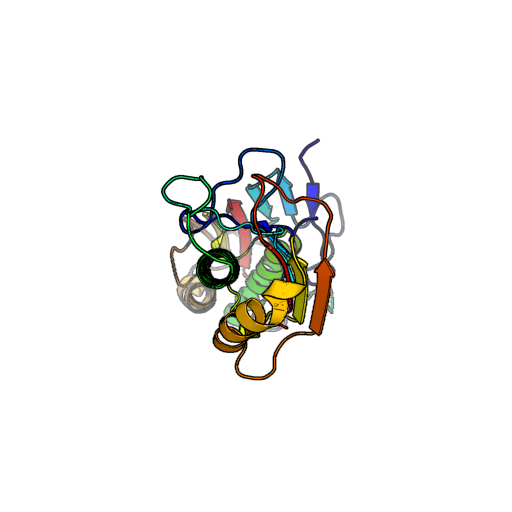 ? 18.756 16.557 25.391 1.00 10.41 78 LEU A CA 1
ATOM 610 C C . LEU A 1 81 ? 19.428 16.151 24.088 1.00 11.23 78 LEU A C 1
ATOM 611 O O . LEU A 1 81 ? 20.552 16.581 23.807 1.00 9.62 78 LEU A O 1
ATOM 616 N N . LYS A 1 82 ? 18.731 15.314 23.298 1.00 9.78 79 LYS A N 1
ATOM 617 C CA . LYS A 1 82 ? 19.214 14.981 21.953 1.00 9.62 79 LYS A CA 1
ATOM 618 C C . LYS A 1 82 ? 19.153 16.245 21.086 1.00 9.40 79 LYS A C 1
ATOM 619 O O . LYS A 1 82 ? 20.007 16.456 20.208 1.00 8.00 79 LYS A O 1
ATOM 625 N N . ASP A 1 83 ? 18.184 17.117 21.378 1.00 9.53 80 ASP A N 1
ATOM 626 C CA . ASP A 1 83 ? 17.923 18.297 20.502 1.00 11.06 80 ASP A CA 1
ATOM 627 C C . ASP A 1 83 ? 17.481 19.493 21.335 1.00 10.89 80 ASP A C 1
ATOM 628 O O . ASP A 1 83 ? 16.354 19.534 21.855 1.00 10.09 80 ASP A O 1
ATOM 633 N N . MET A 1 84 ? 18.382 20.481 21.442 1.00 11.17 81 MET A N 1
ATOM 634 C CA . MET A 1 84 ? 18.138 21.708 22.205 1.00 11.23 81 MET A CA 1
ATOM 635 C C . MET A 1 84 ? 16.909 22.484 21.704 1.00 11.25 81 MET A C 1
ATOM 636 O O . MET A 1 84 ? 16.309 23.243 22.443 1.00 10.05 81 MET A O 1
ATOM 641 N N . ASN A 1 85 ? 16.484 22.267 20.456 1.00 11.76 82 ASN A N 1
ATOM 642 C CA . ASN A 1 85 ? 15.254 22.946 19.990 1.00 11.26 82 ASN A CA 1
ATOM 643 C C . ASN A 1 85 ? 14.011 22.446 20.723 1.00 12.12 82 ASN A C 1
ATOM 644 O O . ASN A 1 85 ? 12.996 23.141 20.769 1.00 11.14 82 ASN A O 1
ATOM 649 N N . MET A 1 86 ? 14.136 21.278 21.367 1.00 11.94 83 MET A N 1
ATOM 650 C CA . MET A 1 86 ? 13.033 20.710 22.182 1.00 12.38 83 MET A CA 1
ATOM 651 C C . MET A 1 86 ? 12.965 21.256 23.613 1.00 12.98 83 MET A C 1
ATOM 652 O O . MET A 1 86 ? 12.135 20.824 24.391 1.00 11.75 83 MET A O 1
ATOM 657 N N . PHE A 1 87 ? 13.851 22.189 23.926 1.00 12.71 84 PHE A N 1
ATOM 658 C CA . PHE A 1 87 ? 14.016 22.681 25.282 1.00 13.80 84 PHE A CA 1
ATOM 659 C C . PHE A 1 87 ? 12.718 23.278 25.844 1.00 12.83 84 PHE A C 1
ATOM 660 O O . PHE A 1 87 ? 12.289 22.926 26.945 1.00 12.95 84 PHE A O 1
ATOM 668 N N . ASN A 1 88 ? 12.093 24.165 25.096 1.00 13.88 85 ASN A N 1
ATOM 669 C CA . ASN A 1 88 ? 10.853 24.788 25.581 1.00 14.11 85 ASN A CA 1
ATOM 670 C C . ASN A 1 88 ? 9.774 23.758 25.905 1.00 14.72 85 ASN A C 1
ATOM 671 O O . ASN A 1 88 ? 9.096 23.886 26.910 1.00 15.18 85 ASN A O 1
ATOM 676 N N . ASP A 1 89 ? 9.642 22.730 25.075 1.00 14.34 86 ASP A N 1
ATOM 677 C CA . ASP A 1 89 ? 8.638 21.701 25.318 1.00 16.12 86 ASP A CA 1
ATOM 678 C C . ASP A 1 89 ? 9.018 20.848 26.514 1.00 14.89 86 ASP A C 1
ATOM 679 O O . ASP A 1 89 ? 8.162 20.542 27.341 1.00 13.59 86 ASP A O 1
ATOM 684 N N . PHE A 1 90 ? 10.294 20.428 26.579 1.00 14.49 87 PHE A N 1
ATOM 685 C CA . PHE A 1 90 ? 10.794 19.706 27.761 1.00 14.34 87 PHE A CA 1
ATOM 686 C C . PHE A 1 90 ? 10.498 20.508 29.050 1.00 14.92 87 PHE A C 1
ATOM 687 O O . PHE A 1 90 ? 10.056 19.970 30.059 1.00 14.94 87 PHE A O 1
ATOM 695 N N . ASN A 1 91 ? 10.750 21.804 28.978 1.00 15.59 88 ASN A N 1
ATOM 696 C CA . ASN A 1 91 ? 10.702 22.692 30.110 1.00 16.42 88 ASN A CA 1
ATOM 697 C C . ASN A 1 91 ? 9.251 22.832 30.617 1.00 16.86 88 ASN A C 1
ATOM 698 O O . ASN A 1 91 ? 9.016 22.899 31.820 1.00 15.62 88 ASN A O 1
ATOM 703 N N . SER A 1 92 ? 8.280 22.836 29.699 1.00 17.70 89 SER A N 1
ATOM 704 C CA . SER A 1 92 ? 6.883 22.966 30.101 1.00 18.47 89 SER A CA 1
ATOM 705 C C . SER A 1 92 ? 6.438 21.758 30.941 1.00 18.28 89 SER A C 1
ATOM 706 O O . SER A 1 92 ? 5.705 21.905 31.912 1.00 18.72 89 SER A O 1
ATOM 709 N N . VAL A 1 93 ? 6.928 20.575 30.622 1.00 16.63 90 VAL A N 1
ATOM 710 C CA . VAL A 1 93 ? 6.634 19.405 31.449 1.00 16.16 90 VAL A CA 1
ATOM 711 C C . VAL A 1 93 ? 7.426 19.416 32.743 1.00 15.82 90 VAL A C 1
ATOM 712 O O . VAL A 1 93 ? 6.841 19.223 33.814 1.00 17.28 90 VAL A O 1
ATOM 716 N N . TYR A 1 94 ? 8.748 19.587 32.644 1.00 14.10 91 TYR A N 1
ATOM 717 C CA . TYR A 1 94 ? 9.620 19.708 33.824 1.00 13.86 91 TYR A CA 1
ATOM 718 C C . TYR A 1 94 ? 9.057 20.692 34.892 1.00 14.92 91 TYR A C 1
ATOM 719 O O . TYR A 1 94 ? 9.089 20.413 36.092 1.00 13.28 91 TYR A O 1
ATOM 728 N N . ALA A 1 95 ? 8.529 21.825 34.435 1.00 16.36 92 ALA A N 1
ATOM 729 C CA . ALA A 1 95 ? 8.009 22.888 35.315 1.00 16.02 92 ALA A CA 1
ATOM 730 C C . ALA A 1 95 ? 6.872 22.373 36.231 1.00 17.57 92 ALA A C 1
ATOM 731 O O . ALA A 1 95 ? 6.690 22.878 37.362 1.00 17.31 92 ALA A O 1
ATOM 733 N N . GLU A 1 96 ? 6.183 21.331 35.767 1.00 17.97 93 GLU A N 1
ATOM 734 C CA . GLU A 1 96 ? 5.111 20.654 36.509 1.00 19.29 93 GLU A CA 1
ATOM 735 C C . GLU A 1 96 ? 5.633 19.912 37.725 1.00 20.08 93 GLU A C 1
ATOM 736 O O . GLU A 1 96 ? 4.920 19.759 38.735 1.00 20.09 93 GLU A O 1
ATOM 742 N N . TYR A 1 97 ? 6.861 19.414 37.634 1.00 18.74 94 TYR A N 1
ATOM 743 C CA . TYR A 1 97 ? 7.387 18.573 38.683 1.00 18.68 94 TYR A CA 1
ATOM 744 C C . TYR A 1 97 ? 8.175 19.368 39.731 1.00 19.20 94 TYR A C 1
ATOM 745 O O . TYR A 1 97 ? 8.366 18.904 40.852 1.00 18.54 94 TYR A O 1
ATOM 754 N N . PHE A 1 98 ? 8.657 20.556 39.360 1.00 20.32 95 PHE A N 1
ATOM 755 C CA . PHE A 1 98 ? 9.489 21.348 40.264 1.00 22.64 95 PHE A CA 1
ATOM 756 C C . PHE A 1 98 ? 8.940 22.769 40.366 1.00 25.01 95 PHE A C 1
ATOM 757 O O . PHE A 1 98 ? 9.487 23.697 39.789 1.00 25.62 95 PHE A O 1
ATOM 765 N N . LYS A 1 99 ? 7.857 22.930 41.112 1.00 27.22 96 LYS A N 1
ATOM 766 C CA . LYS A 1 99 ? 7.093 24.178 41.057 1.00 30.30 96 LYS A CA 1
ATOM 767 C C . LYS A 1 99 ? 7.670 25.201 42.002 1.00 30.53 96 LYS A C 1
ATOM 768 O O . LYS A 1 99 ? 7.670 26.378 41.690 1.00 31.70 96 LYS A O 1
ATOM 774 N N . ASP A 1 100 ? 8.145 24.727 43.150 1.00 30.51 97 ASP A N 1
ATOM 775 C CA . ASP A 1 100 ? 8.630 25.556 44.217 1.00 31.60 97 ASP A CA 1
ATOM 776 C C . ASP A 1 100 ? 10.074 25.167 44.565 1.00 29.61 97 ASP A C 1
ATOM 777 O O . ASP A 1 100 ? 10.410 23.973 44.616 1.00 29.14 97 ASP A O 1
ATOM 782 N N . LYS A 1 101 ? 10.910 26.173 44.834 1.00 26.93 98 LYS A N 1
ATOM 783 C CA . LYS A 1 101 ? 12.306 25.953 45.250 1.00 25.20 98 LYS A CA 1
ATOM 784 C C . LYS A 1 101 ? 12.960 24.974 44.238 1.00 23.02 98 LYS A C 1
ATOM 785 O O . LYS A 1 101 ? 13.452 23.925 44.594 1.00 21.65 98 LYS A O 1
ATOM 791 N N . PRO A 1 102 ? 12.882 25.300 42.955 1.00 21.47 99 PRO A N 1
ATOM 792 C CA . PRO A 1 102 ? 13.346 24.359 41.921 1.00 20.46 99 PRO A CA 1
ATOM 793 C C . PRO A 1 102 ? 14.857 24.122 42.041 1.00 19.39 99 PRO A C 1
ATOM 794 O O . PRO A 1 102 ? 15.591 25.020 42.487 1.00 19.79 99 PRO A O 1
ATOM 798 N N . PRO A 1 103 ? 15.318 22.927 41.659 1.00 18.04 100 PRO A N 1
ATOM 799 C CA . PRO A 1 103 ? 16.731 22.599 41.804 1.00 17.73 100 PRO A CA 1
ATOM 800 C C . PRO A 1 103 ? 17.643 23.428 40.901 1.00 16.34 100 PRO A C 1
ATOM 801 O O . PRO A 1 103 ? 17.187 24.038 39.920 1.00 15.54 100 PRO A O 1
ATOM 805 N N . ALA A 1 104 ? 18.925 23.439 41.255 1.00 13.59 101 ALA A N 1
ATOM 806 C CA . ALA A 1 104 ? 19.973 23.859 40.321 1.00 12.71 101 ALA A CA 1
ATOM 807 C C . ALA A 1 104 ? 19.893 22.899 39.099 1.00 13.13 101 ALA A C 1
ATOM 808 O O . ALA A 1 104 ? 19.507 21.728 39.247 1.00 11.68 101 ALA A O 1
ATOM 810 N N . ARG A 1 105 ? 20.210 23.400 37.907 1.00 12.04 102 ARG A N 1
ATOM 811 C CA . ARG A 1 105 ? 20.045 22.621 36.702 1.00 11.61 102 ARG A CA 1
ATOM 812 C C . ARG A 1 105 ? 21.179 22.847 35.726 1.00 11.19 102 ARG A C 1
ATOM 813 O O . ARG A 1 105 ? 21.600 23.969 35.505 1.00 12.70 102 ARG A O 1
ATOM 821 N N . VAL A 1 106 ? 21.587 21.769 35.076 1.00 11.56 103 VAL A N 1
ATOM 822 C CA . VAL A 1 106 ? 22.566 21.775 33.987 1.00 13.16 103 VAL A CA 1
ATOM 823 C C . VAL A 1 106 ? 21.827 21.231 32.763 1.00 12.73 103 VAL A C 1
ATOM 824 O O . VAL A 1 106 ? 21.199 20.166 32.848 1.00 13.20 103 VAL A O 1
ATOM 828 N N . THR A 1 107 ? 21.899 21.943 31.645 1.00 11.54 104 THR A N 1
ATOM 829 C CA . THR A 1 107 ? 21.164 21.524 30.434 1.00 12.14 104 THR A CA 1
ATOM 830 C C . THR A 1 107 ? 22.051 21.641 29.217 1.00 11.11 104 THR A C 1
ATOM 831 O O . THR A 1 107 ? 22.523 22.758 28.894 1.00 11.16 104 THR A O 1
ATOM 835 N N . VAL A 1 108 ? 22.255 20.516 28.524 1.00 9.80 105 VAL A N 1
ATOM 836 C CA . VAL A 1 108 ? 23.122 20.525 27.334 1.00 9.54 105 VAL A CA 1
ATOM 837 C C . VAL A 1 108 ? 22.544 19.605 26.287 1.00 9.77 105 VAL A C 1
ATOM 838 O O . VAL A 1 108 ? 21.762 18.732 26.596 1.00 10.90 105 VAL A O 1
ATOM 842 N N . GLU A 1 109 ? 22.997 19.758 25.055 1.00 10.86 106 GLU A N 1
ATOM 843 C CA . GLU A 1 109 ? 22.593 18.872 23.965 1.00 11.18 106 GLU A CA 1
ATOM 844 C C . GLU A 1 109 ? 23.746 17.890 23.722 1.00 10.99 106 GLU A C 1
ATOM 845 O O . GLU A 1 109 ? 24.921 18.278 23.606 1.00 11.92 106 GLU A O 1
ATOM 851 N N . VAL A 1 110 ? 23.391 16.623 23.647 1.00 11.06 107 VAL A N 1
ATOM 852 C CA . VAL A 1 110 ? 24.348 15.555 23.426 1.00 10.94 107 VAL A CA 1
ATOM 853 C C . VAL A 1 110 ? 24.092 15.008 22.025 1.00 11.91 107 VAL A C 1
ATOM 854 O O . VAL A 1 110 ? 23.057 15.304 21.391 1.00 11.29 107 VAL A O 1
ATOM 858 N N . SER A 1 111 ? 25.016 14.220 21.511 1.00 12.52 108 SER A N 1
ATOM 859 C CA . SER A 1 111 ? 24.842 13.721 20.145 1.00 13.15 108 SER A CA 1
ATOM 860 C C . SER A 1 111 ? 23.971 12.454 20.115 1.00 13.10 108 SER A C 1
ATOM 861 O O . SER A 1 111 ? 23.363 12.163 19.082 1.00 12.40 108 SER A O 1
ATOM 864 N N . ARG A 1 112 ? 23.895 11.733 21.238 1.00 11.54 109 ARG A N 1
ATOM 865 C CA . ARG A 1 112 ? 23.058 10.529 21.331 1.00 11.93 109 ARG A CA 1
ATOM 866 C C . ARG A 1 112 ? 22.902 10.054 22.774 1.00 11.76 109 ARG A C 1
ATOM 867 O O . ARG A 1 112 ? 23.780 10.293 23.629 1.00 11.70 109 ARG A O 1
ATOM 875 N N . LEU A 1 113 ? 21.822 9.313 23.020 1.00 11.61 110 LEU A N 1
ATOM 876 C CA . LEU A 1 113 ? 21.526 8.809 24.352 1.00 12.18 110 LEU A CA 1
ATOM 877 C C . LEU A 1 113 ? 21.255 7.323 24.267 1.00 12.86 110 LEU A C 1
ATOM 878 O O . LEU A 1 113 ? 20.970 6.822 23.170 1.00 13.54 110 LEU A O 1
ATOM 883 N N . PRO A 1 114 ? 21.296 6.646 25.405 1.00 13.25 111 PRO A N 1
ATOM 884 C CA . PRO A 1 114 ? 20.939 5.210 25.437 1.00 14.46 111 PRO A CA 1
ATOM 885 C C . PRO A 1 114 ? 19.560 5.008 24.827 1.00 14.30 111 PRO A C 1
ATOM 886 O O . PRO A 1 114 ? 18.644 5.801 25.105 1.00 13.97 111 PRO A O 1
ATOM 890 N N . LYS A 1 115 ? 19.414 3.970 23.997 1.00 14.36 112 LYS A N 1
ATOM 891 C CA . LYS A 1 115 ? 18.142 3.638 23.320 1.00 15.00 112 LYS A CA 1
ATOM 892 C C . LYS A 1 115 ? 17.637 4.752 22.389 1.00 14.41 112 LYS A C 1
ATOM 893 O O . LYS A 1 115 ? 16.461 4.826 22.063 1.00 13.73 112 LYS A O 1
ATOM 899 N N . ASP A 1 116 ? 18.536 5.623 21.950 1.00 14.26 113 ASP A N 1
ATOM 900 C CA . ASP A 1 116 ? 18.161 6.793 21.141 1.00 12.57 113 ASP A CA 1
ATOM 901 C C . ASP A 1 116 ? 17.083 7.662 21.774 1.00 12.56 113 ASP A C 1
ATOM 902 O O . ASP A 1 116 ? 16.286 8.285 21.078 1.00 14.00 113 ASP A O 1
ATOM 907 N N . ALA A 1 117 ? 17.090 7.734 23.098 1.00 11.92 114 ALA A N 1
ATOM 908 C CA . ALA A 1 117 ? 16.217 8.652 23.848 1.00 11.51 114 ALA A CA 1
ATOM 909 C C . ALA A 1 117 ? 16.351 10.125 23.398 1.00 12.16 114 ALA A C 1
ATOM 910 O O . ALA A 1 117 ? 17.415 10.565 22.896 1.00 13.68 114 ALA A O 1
ATOM 912 N N . LEU A 1 118 ? 15.245 10.857 23.496 1.00 11.37 115 LEU A N 1
ATOM 913 C CA . LEU A 1 118 ? 15.270 12.308 23.277 1.00 11.27 115 LEU A CA 1
ATOM 914 C C . LEU A 1 118 ? 15.851 13.063 24.485 1.00 10.49 115 LEU A C 1
ATOM 915 O O . LEU A 1 118 ? 16.242 14.213 24.348 1.00 10.81 115 LEU A O 1
ATOM 920 N N . ILE A 1 119 ? 15.887 12.413 25.648 1.00 10.84 116 ILE A N 1
ATOM 921 C CA . ILE A 1 119 ? 16.240 13.064 26.934 1.00 9.82 116 ILE A CA 1
ATOM 922 C C . ILE A 1 119 ? 16.678 12.016 27.992 1.00 10.72 116 ILE A C 1
ATOM 923 O O . ILE A 1 119 ? 16.142 10.874 28.077 1.00 10.08 116 ILE A O 1
ATOM 928 N N . GLU A 1 120 ? 17.651 12.420 28.807 1.00 9.63 117 GLU A N 1
ATOM 929 C CA . GLU A 1 120 ? 18.047 11.654 29.974 1.00 10.62 117 GLU A CA 1
ATOM 930 C C . GLU A 1 120 ? 18.247 12.671 31.102 1.00 10.71 117 GLU A C 1
ATOM 931 O O . GLU A 1 120 ? 18.827 13.752 30.868 1.00 10.88 117 GLU A O 1
ATOM 937 N N . ILE A 1 121 ? 17.781 12.334 32.298 1.00 10.67 118 ILE A N 1
ATOM 938 C CA . ILE A 1 121 ? 17.960 13.208 33.489 1.00 9.80 118 ILE A CA 1
ATOM 939 C C . ILE A 1 121 ? 18.480 12.410 34.660 1.00 11.09 118 ILE A C 1
ATOM 940 O O . ILE A 1 121 ? 17.936 11.380 34.981 1.00 10.76 118 ILE A O 1
ATOM 945 N N . ALA A 1 122 ? 19.531 12.940 35.315 1.00 11.92 119 ALA A N 1
ATOM 946 C CA . ALA A 1 122 ? 20.116 12.415 36.557 1.00 11.99 119 ALA A CA 1
ATOM 947 C C . ALA A 1 122 ? 19.983 13.519 37.603 1.00 11.94 119 ALA A C 1
ATOM 948 O O . ALA A 1 122 ? 19.954 14.709 37.279 1.00 11.12 119 ALA A O 1
ATOM 950 N N . VAL A 1 123 ? 19.829 13.129 38.861 1.00 12.32 120 VAL A N 1
ATOM 951 C CA . VAL A 1 123 ? 19.671 14.136 39.926 1.00 12.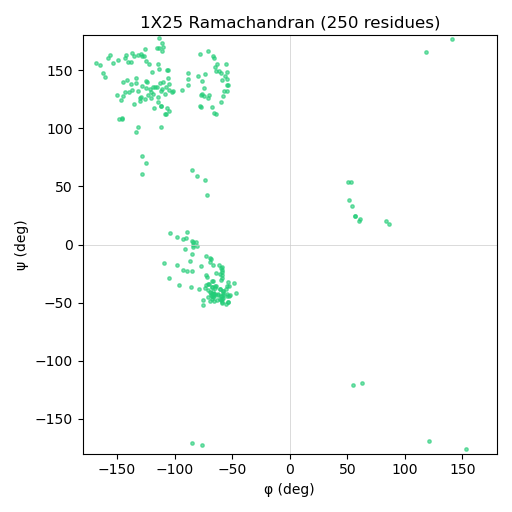32 120 VAL A CA 1
ATOM 952 C C . VAL A 1 123 ? 20.467 13.769 41.171 1.00 11.99 120 VAL A C 1
ATOM 953 O O . VAL A 1 123 ? 20.814 12.609 41.414 1.00 12.45 120 VAL A O 1
ATOM 957 N N . ILE A 1 124 ? 20.758 14.803 41.953 1.00 12.32 121 ILE A N 1
ATOM 958 C CA . ILE A 1 124 ? 21.312 14.616 43.280 1.00 12.42 121 ILE A CA 1
ATOM 959 C C . ILE A 1 124 ? 20.308 15.294 44.231 1.00 13.93 121 ILE A C 1
ATOM 960 O O . ILE A 1 124 ? 19.883 16.418 43.965 1.00 14.16 121 ILE A O 1
ATOM 965 N N . CYS A 1 125 ? 19.965 14.616 45.323 1.00 15.12 122 CYS A N 1
ATOM 966 C CA . CYS A 1 125 ? 18.972 15.125 46.260 1.00 16.34 122 CYS A CA 1
ATOM 967 C C . CYS A 1 125 ? 19.619 15.225 47.634 1.00 18.42 122 CYS A C 1
ATOM 968 O O . CYS A 1 125 ? 20.567 14.512 47.946 1.00 17.82 122 CYS A O 1
ATOM 971 N N . SER A 1 126 ? 19.067 16.111 48.460 1.00 21.58 123 SER A N 1
ATOM 972 C CA . SER A 1 126 ? 19.511 16.262 49.854 1.00 24.67 123 SER A CA 1
ATOM 973 C C . SER A 1 126 ? 18.269 16.633 50.696 1.00 25.45 123 SER A C 1
ATOM 974 O O . SER A 1 126 ? 17.512 17.558 50.343 1.00 25.70 123 SER A O 1
ATOM 977 N N . LYS A 1 127 ? 18.006 15.834 51.731 1.00 25.92 124 LYS A N 1
ATOM 978 C CA . LYS A 1 127 ? 16.820 16.001 52.601 1.00 26.15 124 LYS A CA 1
ATOM 979 C C . LYS A 1 127 ? 17.181 16.389 54.031 1.00 26.64 124 LYS A C 1
ATOM 980 O O . LYS A 1 127 ? 18.351 16.688 54.282 1.00 27.03 124 LYS A O 1
ATOM 986 N N . GLY B 1 1 ? 12.951 2.110 58.740 1.00 18.47 -2 GLY B N 1
ATOM 987 C CA . GLY B 1 1 ? 13.415 1.973 57.317 1.00 17.83 -2 GLY B CA 1
ATOM 988 C C . GLY B 1 1 ? 13.446 3.312 56.585 1.00 19.43 -2 GLY B C 1
ATOM 989 O O . GLY B 1 1 ? 13.448 4.388 57.200 1.00 18.77 -2 GLY B O 1
ATOM 990 N N . SER B 1 2 ? 13.441 3.260 55.253 1.00 19.75 -1 SER B N 1
ATOM 991 C CA . SER B 1 2 ? 13.641 4.479 54.450 1.00 20.47 -1 SER B CA 1
ATOM 992 C C . SER B 1 2 ? 12.620 5.581 54.680 1.00 18.75 -1 SER B C 1
ATOM 993 O O . SER B 1 2 ? 12.968 6.769 54.605 1.00 18.24 -1 SER B O 1
ATOM 996 N N . HIS B 1 3 ? 11.387 5.202 55.024 1.00 17.53 0 HIS B N 1
ATOM 997 C CA . HIS B 1 3 ? 10.324 6.199 55.202 1.00 18.07 0 HIS B CA 1
ATOM 998 C C . HIS B 1 3 ? 10.050 6.631 56.647 1.00 18.48 0 HIS B C 1
ATOM 999 O O . HIS B 1 3 ? 9.113 7.385 56.897 1.00 19.04 0 HIS B O 1
ATOM 1006 N N . MET B 1 4 ? 10.866 6.173 57.590 1.00 17.77 1 MET B N 1
ATOM 1007 C CA . MET B 1 4 ? 10.663 6.534 58.988 1.00 17.55 1 MET B CA 1
ATOM 1008 C C . MET B 1 4 ? 11.166 7.975 59.163 1.00 17.45 1 MET B C 1
ATOM 1009 O O . MET B 1 4 ? 12.292 8.284 58.767 1.00 17.25 1 MET B O 1
ATOM 1014 N N . GLU B 1 5 ? 10.356 8.838 59.746 1.00 16.86 2 GLU B N 1
ATOM 1015 C CA . GLU B 1 5 ? 10.781 10.211 60.058 1.00 19.26 2 GLU B CA 1
ATOM 1016 C C . GLU B 1 5 ? 10.581 10.517 61.541 1.00 19.86 2 GLU B C 1
ATOM 1017 O O . GLU B 1 5 ? 9.519 10.205 62.108 1.00 19.17 2 GLU B O 1
ATOM 1023 N N . THR B 1 6 ? 11.578 11.133 62.182 1.00 18.84 3 THR B N 1
ATOM 1024 C CA . THR B 1 6 ? 11.348 11.609 63.528 1.00 18.46 3 THR B CA 1
ATOM 1025 C C . THR B 1 6 ? 10.597 12.909 63.420 1.00 17.88 3 THR B C 1
ATOM 1026 O O . THR B 1 6 ? 10.810 13.692 62.496 1.00 18.64 3 THR B O 1
ATOM 1030 N N . VAL B 1 7 ? 9.710 13.149 64.366 1.00 15.99 4 VAL B N 1
ATOM 1031 C CA . VAL B 1 7 ? 8.935 14.401 64.394 1.00 15.17 4 VAL B CA 1
ATOM 1032 C C . VAL B 1 7 ? 9.412 15.212 65.577 1.00 15.50 4 VAL B C 1
ATOM 1033 O O . VAL B 1 7 ? 9.575 14.657 66.674 1.00 16.20 4 VAL B O 1
ATOM 1037 N N . PHE B 1 8 ? 9.653 16.508 65.368 1.00 15.80 5 PHE B N 1
ATOM 1038 C CA . PHE B 1 8 ? 9.989 17.394 66.468 1.00 15.38 5 PHE B CA 1
ATOM 1039 C C . PHE B 1 8 ? 9.372 18.740 66.240 1.00 16.83 5 PHE B C 1
ATOM 1040 O O . PHE B 1 8 ? 9.502 19.312 65.130 1.00 16.10 5 PHE B O 1
ATOM 1048 N N . THR B 1 9 ? 8.706 19.259 67.276 1.00 16.16 6 THR B N 1
ATOM 1049 C CA . THR B 1 9 ? 8.259 20.653 67.311 1.00 16.37 6 THR B CA 1
ATOM 1050 C C . THR B 1 9 ? 8.604 21.289 68.654 1.00 17.86 6 THR B C 1
ATOM 1051 O O . THR B 1 9 ? 8.528 20.632 69.699 1.00 16.03 6 THR B O 1
ATOM 1055 N N . GLU B 1 10 ? 8.985 22.572 68.617 1.00 18.07 7 GLU B N 1
ATOM 1056 C CA . GLU B 1 10 ? 9.296 23.325 69.840 1.00 18.53 7 GLU B CA 1
ATOM 1057 C C . GLU B 1 10 ? 8.037 23.649 70.596 1.00 15.85 7 GLU B C 1
ATOM 1058 O O . GLU B 1 10 ? 8.093 24.146 71.701 1.00 15.70 7 GLU B O 1
ATOM 1064 N N . LYS B 1 11 ? 6.882 23.414 69.990 1.00 15.40 8 LYS B N 1
ATOM 1065 C CA . LYS B 1 11 ? 5.619 23.671 70.648 1.00 16.33 8 LYS B CA 1
ATOM 1066 C C . LYS B 1 11 ? 5.161 22.490 71.544 1.00 16.19 8 LYS B C 1
ATOM 1067 O O . LYS B 1 11 ? 4.046 22.500 72.092 1.00 15.48 8 LYS B O 1
ATOM 1073 N N . ALA B 1 12 ? 5.990 21.465 71.629 1.00 15.76 9 ALA B N 1
ATOM 1074 C CA . ALA B 1 12 ? 5.719 20.358 72.563 1.00 15.89 9 ALA B CA 1
ATOM 1075 C C . ALA B 1 12 ? 7.017 20.088 73.325 1.00 16.63 9 ALA B C 1
ATOM 1076 O O . ALA B 1 12 ? 8.091 20.532 72.904 1.00 17.60 9 ALA B O 1
ATOM 1078 N N . PRO B 1 13 ? 6.958 19.380 74.461 1.00 16.96 10 PRO B N 1
ATOM 1079 C CA . PRO B 1 13 ? 8.158 19.236 75.294 1.00 16.21 10 PRO B CA 1
ATOM 1080 C C . PRO B 1 13 ? 9.350 18.618 74.525 1.00 16.48 10 PRO B C 1
ATOM 1081 O O . PRO B 1 13 ? 9.186 17.660 73.791 1.00 13.90 10 PRO B O 1
ATOM 1085 N N . LYS B 1 14 ? 10.530 19.237 74.653 1.00 16.50 11 LYS B N 1
ATOM 1086 C CA . LYS B 1 14 ? 11.701 18.770 73.940 1.00 17.93 11 LYS B CA 1
ATOM 1087 C C . LYS B 1 14 ? 12.142 17.493 74.663 1.00 17.53 11 LYS B C 1
ATOM 1088 O O . LYS B 1 14 ? 12.326 17.486 75.886 1.00 16.27 11 LYS B O 1
ATOM 1094 N N . PRO B 1 15 ? 12.317 16.406 73.913 1.00 18.36 12 PRO B N 1
ATOM 1095 C CA . PRO B 1 15 ? 12.893 15.189 74.481 1.00 18.47 12 PRO B CA 1
ATOM 1096 C C . PRO B 1 15 ? 14.245 15.463 75.151 1.00 20.93 12 PRO B C 1
ATOM 1097 O O . PRO B 1 15 ? 15.082 16.214 74.625 1.00 19.90 12 PRO B O 1
ATOM 1101 N N . VAL B 1 16 ? 14.429 14.865 76.322 1.00 21.77 13 VAL B N 1
ATOM 1102 C CA . VAL B 1 16 ? 15.708 14.904 77.028 1.00 25.47 13 VAL B CA 1
ATOM 1103 C C . VAL B 1 16 ? 16.103 13.464 77.281 1.00 25.95 13 VAL B C 1
ATOM 1104 O O . VAL B 1 16 ? 16.084 12.988 78.414 1.00 30.75 13 VAL B O 1
ATOM 1108 N N . GLY B 1 17 ? 16.460 12.754 76.248 1.00 24.59 14 GLY B N 1
ATOM 1109 C CA . GLY B 1 17 ? 16.746 11.360 76.421 1.00 22.33 14 GLY B CA 1
ATOM 1110 C C . GLY B 1 17 ? 16.470 10.639 75.115 1.00 19.98 14 GLY B C 1
ATOM 1111 O O . GLY B 1 17 ? 16.127 11.297 74.116 1.00 19.36 14 GLY B O 1
ATOM 1112 N N . PRO B 1 18 ? 16.614 9.310 75.143 1.00 16.54 15 PRO B N 1
ATOM 1113 C CA . PRO B 1 18 ? 16.607 8.488 73.935 1.00 16.56 15 PRO B CA 1
ATOM 1114 C C . PRO B 1 18 ? 15.175 8.203 73.451 1.00 15.36 15 PRO B C 1
ATOM 1115 O O . PRO B 1 18 ? 14.774 7.028 73.369 1.00 16.29 15 PRO B O 1
ATOM 1119 N N . TYR B 1 19 ? 14.412 9.247 73.154 1.00 14.90 16 TYR B N 1
ATOM 1120 C CA . TYR B 1 19 ? 13.077 9.079 72.522 1.00 14.29 16 TYR B CA 1
ATOM 1121 C C . TYR B 1 19 ? 12.769 10.276 71.631 1.00 14.69 16 TYR B C 1
ATOM 1122 O O . TYR B 1 19 ? 13.378 11.351 71.768 1.00 14.11 16 TYR B O 1
ATOM 1131 N N . SER B 1 20 ? 11.852 10.081 70.685 1.00 13.67 17 SER B N 1
ATOM 1132 C CA . SER B 1 20 ? 11.396 11.156 69.808 1.00 14.90 17 SER B CA 1
ATOM 1133 C C . SER B 1 20 ? 9.987 11.519 70.263 1.00 14.40 17 SER B C 1
ATOM 1134 O O . SER B 1 20 ? 9.259 10.654 70.760 1.00 15.06 17 SER B O 1
ATOM 1137 N N . GLN B 1 21 ? 9.575 12.763 70.085 1.00 13.67 18 GLN B N 1
ATOM 1138 C CA . GLN B 1 21 ? 8.158 13.139 70.324 1.00 12.85 18 GLN B CA 1
ATOM 1139 C C . GLN B 1 21 ? 7.187 12.227 69.568 1.00 12.63 18 GLN B C 1
ATOM 1140 O O . GLN B 1 21 ? 6.152 11.806 70.104 1.00 1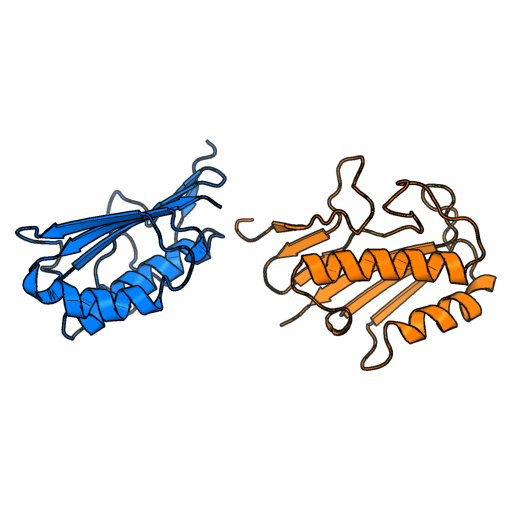1.67 18 GLN B O 1
ATOM 1146 N N . ALA B 1 22 ? 7.518 11.941 68.311 1.00 12.07 19 ALA B N 1
ATOM 1147 C CA . ALA B 1 22 ? 6.744 10.948 67.518 1.00 12.99 19 ALA B CA 1
ATOM 1148 C C . ALA B 1 22 ? 7.573 10.400 66.390 1.00 12.45 19 ALA B C 1
ATOM 1149 O O . ALA B 1 22 ? 8.555 11.017 65.988 1.00 14.00 19 ALA B O 1
ATOM 1151 N N . ILE B 1 23 ? 7.153 9.245 65.865 1.00 12.80 20 ILE B N 1
ATOM 1152 C CA . ILE B 1 23 ? 7.749 8.663 64.696 1.00 11.78 20 ILE B CA 1
ATOM 1153 C C . ILE B 1 23 ? 6.641 8.548 63.653 1.00 12.66 20 ILE B C 1
ATOM 1154 O O . ILE B 1 23 ? 5.556 7.968 63.909 1.00 10.92 20 ILE B O 1
ATOM 1159 N N . LYS B 1 24 ? 6.903 9.115 62.475 1.00 12.95 21 LYS B N 1
ATOM 1160 C CA . LYS B 1 24 ? 5.964 9.029 61.350 1.00 13.27 21 LYS B CA 1
ATOM 1161 C C . LYS B 1 24 ? 6.517 8.082 60.310 1.00 14.62 21 LYS B C 1
ATOM 1162 O O . LYS B 1 24 ? 7.730 8.143 59.973 1.00 14.87 21 LYS B O 1
ATOM 1168 N N . VAL B 1 25 ? 5.656 7.198 59.794 1.00 14.57 22 VAL B N 1
ATOM 1169 C CA . VAL B 1 25 ? 5.965 6.351 58.647 1.00 15.66 22 VAL B CA 1
ATOM 1170 C C . VAL B 1 25 ? 4.755 6.436 57.723 1.00 16.49 22 VAL B C 1
ATOM 1171 O O . VAL B 1 25 ? 3.722 5.768 57.941 1.00 16.21 22 VAL B O 1
ATOM 1175 N N . GLY B 1 26 ? 4.872 7.322 56.737 1.00 17.04 23 GLY B N 1
ATOM 1176 C CA . GLY B 1 26 ? 3.840 7.521 55.732 1.00 17.00 23 GLY B CA 1
ATOM 1177 C C . GLY B 1 26 ? 2.588 8.026 56.445 1.00 15.72 23 GLY B C 1
ATOM 1178 O O . GLY B 1 26 ? 2.646 9.031 57.119 1.00 15.11 23 GLY B O 1
ATOM 1179 N N . ASN B 1 27 ? 1.497 7.260 56.353 1.00 14.88 24 ASN B N 1
ATOM 1180 C CA . ASN B 1 27 ? 0.205 7.664 56.913 1.00 15.42 24 ASN B CA 1
ATOM 1181 C C . ASN B 1 27 ? -0.036 7.233 58.368 1.00 14.50 24 ASN B C 1
ATOM 1182 O O . ASN B 1 27 ? -1.151 7.373 58.873 1.00 14.10 24 ASN B O 1
ATOM 1187 N N . THR B 1 28 ? 0.978 6.649 58.998 1.00 15.25 25 THR B N 1
ATOM 1188 C CA . THR B 1 28 ? 0.875 6.215 60.405 1.00 14.53 25 THR B CA 1
ATOM 1189 C C . THR B 1 28 ? 1.798 7.068 61.280 1.00 14.21 25 THR B C 1
ATOM 1190 O O . THR B 1 28 ? 2.918 7.402 60.891 1.00 13.91 25 THR B O 1
ATOM 1194 N N . LEU B 1 29 ? 1.313 7.443 62.469 1.00 12.15 26 LEU B N 1
ATOM 1195 C CA . LEU B 1 29 ? 2.123 8.241 63.381 1.00 11.99 26 LEU B CA 1
ATOM 1196 C C . LEU B 1 29 ? 2.094 7.591 64.763 1.00 11.55 26 LEU B C 1
ATOM 1197 O O . LEU B 1 29 ? 1.003 7.309 65.300 1.00 10.31 26 LEU B O 1
ATOM 1202 N N . TYR B 1 30 ? 3.270 7.321 65.319 1.00 10.86 27 TYR B N 1
ATOM 1203 C CA . TYR B 1 30 ? 3.364 6.763 66.684 1.00 10.29 27 TYR B CA 1
ATOM 1204 C C . TYR B 1 30 ? 3.824 7.898 67.610 1.00 10.83 27 TYR B C 1
ATOM 1205 O O . TYR B 1 30 ? 4.947 8.415 67.456 1.00 11.16 27 TYR B O 1
ATOM 1214 N N . VAL B 1 31 ? 2.967 8.302 68.546 1.00 9.97 28 VAL B N 1
ATOM 1215 C CA . VAL B 1 31 ? 3.310 9.430 69.444 1.00 9.67 28 VAL B CA 1
ATOM 1216 C C . VAL B 1 31 ? 3.683 8.954 70.853 1.00 10.25 28 VAL B C 1
ATOM 1217 O O . VAL B 1 31 ? 3.012 8.092 71.412 1.00 10.69 28 VAL B O 1
ATOM 1221 N N . SER B 1 32 ? 4.726 9.563 71.439 1.00 11.33 29 SER B N 1
ATOM 1222 C CA . SER B 1 32 ? 5.228 9.215 72.770 1.00 12.06 29 SER B CA 1
ATOM 1223 C C . SER B 1 32 ? 4.173 9.499 73.807 1.00 12.77 29 SER B C 1
ATOM 1224 O O . SER B 1 32 ? 3.317 10.340 73.578 1.00 13.05 29 SER B O 1
ATOM 1227 N N . GLY B 1 33 ? 4.246 8.795 74.935 1.00 12.08 30 GLY B N 1
ATOM 1228 C CA . GLY B 1 33 ? 3.345 9.074 76.050 1.00 12.01 30 GLY B CA 1
ATOM 1229 C C . GLY B 1 33 ? 3.695 10.468 76.543 1.00 13.71 30 GLY B C 1
ATOM 1230 O O . GLY B 1 33 ? 4.792 10.691 77.059 1.00 13.56 30 GLY B O 1
ATOM 1231 N N . GLN B 1 34 ? 2.776 11.403 76.378 1.00 12.47 31 GLN B N 1
ATOM 1232 C CA . GLN B 1 34 ? 2.988 12.776 76.786 1.00 13.27 31 GLN B CA 1
ATOM 1233 C C . GLN B 1 34 ? 2.561 12.965 78.255 1.00 13.02 31 GLN B C 1
ATOM 1234 O O . GLN B 1 34 ? 1.544 12.436 78.673 1.00 12.17 31 GLN B O 1
ATOM 1240 N N . ILE B 1 35 ? 3.359 13.691 79.026 1.00 12.63 32 ILE B N 1
ATOM 1241 C CA . ILE B 1 35 ? 2.975 14.025 80.391 1.00 14.00 32 ILE B CA 1
ATOM 1242 C C . ILE B 1 35 ? 2.675 15.533 80.454 1.00 12.70 32 ILE B C 1
ATOM 1243 O O . ILE B 1 35 ? 2.896 16.239 79.454 1.00 12.64 32 ILE B O 1
ATOM 1248 N N . PRO B 1 36 ? 2.103 16.029 81.557 1.00 13.19 33 PRO B N 1
ATOM 1249 C CA . PRO B 1 36 ? 1.655 17.444 81.622 1.00 13.05 33 PRO B CA 1
ATOM 1250 C C . PRO B 1 36 ? 2.779 18.492 81.753 1.00 13.80 33 PRO B C 1
ATOM 1251 O O . PRO B 1 36 ? 2.775 19.310 82.699 1.00 13.92 33 PRO B O 1
ATOM 1255 N N . ILE B 1 37 ? 3.721 18.460 80.824 1.00 13.21 34 ILE B N 1
ATOM 1256 C CA . ILE B 1 37 ? 4.889 19.345 80.842 1.00 14.35 34 ILE B CA 1
ATOM 1257 C C . ILE B 1 37 ? 4.579 20.584 79.995 1.00 14.52 34 ILE B C 1
ATOM 1258 O O . ILE B 1 37 ? 4.062 20.474 78.899 1.00 12.62 34 ILE B O 1
ATOM 1263 N N . ASP B 1 38 ? 4.872 21.757 80.533 1.00 14.59 35 ASP B N 1
ATOM 1264 C CA . ASP B 1 38 ? 4.796 22.978 79.759 1.00 14.90 35 ASP B CA 1
ATOM 1265 C C . ASP B 1 38 ? 6.057 22.998 78.862 1.00 14.81 35 ASP B C 1
ATOM 1266 O O . ASP B 1 38 ? 7.188 23.042 79.367 1.00 14.85 35 ASP B O 1
ATOM 1271 N N . PRO B 1 39 ? 5.900 22.985 77.545 1.00 15.29 36 PRO B N 1
ATOM 1272 C CA . PRO B 1 39 ? 7.078 22.983 76.670 1.00 17.53 36 PRO B CA 1
ATOM 1273 C C . PRO B 1 39 ? 8.002 24.213 76.899 1.00 18.95 36 PRO B C 1
ATOM 1274 O O . PRO B 1 39 ? 9.207 24.132 76.588 1.00 20.66 36 PRO B O 1
ATOM 1278 N N . ARG B 1 40 ? 7.454 25.307 77.434 1.00 19.75 37 ARG B N 1
ATOM 1279 C CA . ARG B 1 40 ? 8.254 26.496 77.737 1.00 21.59 37 ARG B CA 1
ATOM 1280 C C . ARG B 1 40 ? 9.242 26.265 78.875 1.00 21.86 37 ARG B C 1
ATOM 1281 O O . ARG B 1 40 ? 10.391 26.723 78.801 1.00 21.74 37 ARG B O 1
ATOM 1289 N N . THR B 1 41 ? 8.807 25.567 79.934 1.00 19.95 38 THR B N 1
ATOM 1290 C CA . THR B 1 41 ? 9.660 25.329 81.082 1.00 19.41 38 THR B CA 1
ATOM 1291 C C . THR B 1 41 ? 10.309 23.949 81.009 1.00 19.05 38 THR B C 1
ATOM 1292 O O . THR B 1 41 ? 11.293 23.664 81.710 1.00 17.50 38 THR B O 1
ATOM 1296 N N . ASN B 1 42 ? 9.746 23.082 80.176 1.00 18.38 39 ASN B N 1
ATOM 1297 C CA . ASN B 1 42 ? 10.126 21.662 80.157 1.00 19.73 39 ASN B CA 1
ATOM 1298 C C . ASN B 1 42 ? 9.939 21.008 81.567 1.00 19.61 39 ASN B C 1
ATOM 1299 O O . ASN B 1 42 ? 10.590 19.991 81.883 1.00 19.70 39 ASN B O 1
ATOM 1304 N N . GLU B 1 43 ? 9.044 21.606 82.368 1.00 18.83 40 GLU B N 1
ATOM 1305 C CA . GLU B 1 43 ? 8.651 21.082 83.679 1.00 19.84 40 GLU B CA 1
ATOM 1306 C C . GLU B 1 43 ? 7.138 20.900 83.793 1.00 19.40 40 GLU B C 1
ATOM 1307 O O . GLU B 1 43 ? 6.366 21.558 83.084 1.00 19.05 40 GLU B O 1
ATOM 1313 N N . ILE B 1 44 ? 6.729 20.026 84.717 1.00 18.42 41 ILE B N 1
ATOM 1314 C CA . ILE B 1 44 ? 5.328 19.733 84.985 1.00 19.05 41 ILE B CA 1
ATOM 1315 C C . ILE B 1 44 ? 4.552 21.028 85.340 1.00 18.54 41 ILE B C 1
ATOM 1316 O O . ILE B 1 44 ? 5.125 21.939 85.934 1.00 18.00 41 ILE B O 1
ATOM 1321 N N . VAL B 1 45 ? 3.296 21.103 84.919 1.00 16.42 42 VAL B N 1
ATOM 1322 C CA . VAL B 1 45 ? 2.395 22.201 85.292 1.00 15.97 42 VAL B CA 1
ATOM 1323 C C . VAL B 1 45 ? 1.662 21.892 86.596 1.00 16.34 42 VAL B C 1
ATOM 1324 O O . VAL B 1 45 ? 1.401 20.717 86.926 1.00 15.18 42 VAL B O 1
ATOM 1328 N N . LYS B 1 46 ? 1.376 22.940 87.371 1.00 16.18 43 LYS B N 1
ATOM 1329 C CA . LYS B 1 46 ? 0.617 22.798 88.618 1.00 15.95 43 LYS B CA 1
ATOM 1330 C C . LYS B 1 46 ? -0.858 22.654 88.246 1.00 15.92 43 LYS B C 1
ATOM 1331 O O . LYS B 1 46 ? -1.210 22.931 87.111 1.00 17.22 43 LYS B O 1
ATOM 1337 N N . GLY B 1 47 ? -1.722 22.196 89.153 1.00 14.40 44 GLY B N 1
ATOM 1338 C CA . GLY B 1 47 ? -3.140 22.162 88.840 1.00 14.53 44 GLY B CA 1
ATOM 1339 C C . GLY B 1 47 ? -3.730 20.759 88.866 1.00 14.03 44 GLY B C 1
ATOM 1340 O O . GLY B 1 47 ? -2.992 19.740 88.930 1.00 13.66 44 GLY B O 1
ATOM 1341 N N . ASP B 1 48 ? -5.060 20.681 88.884 1.00 13.70 45 ASP B N 1
ATOM 1342 C CA . ASP B 1 48 ? -5.699 19.362 88.997 1.00 13.51 45 ASP B CA 1
ATOM 1343 C C . ASP B 1 48 ? -5.679 18.558 87.698 1.00 12.34 45 ASP B C 1
ATOM 1344 O O . ASP B 1 48 ? -5.083 18.987 86.709 1.00 11.59 45 ASP B O 1
ATOM 1349 N N . ILE B 1 49 ? -6.383 17.421 87.683 1.00 12.84 46 ILE B N 1
ATOM 1350 C CA . ILE B 1 49 ? -6.438 16.559 86.489 1.00 12.96 46 ILE B CA 1
ATOM 1351 C C . ILE B 1 49 ? -6.883 17.299 85.237 1.00 13.06 46 ILE B C 1
ATOM 1352 O O . ILE B 1 49 ? -6.395 16.978 84.126 1.00 11.17 46 ILE B O 1
ATOM 1357 N N . LYS B 1 50 ? -7.810 18.264 85.379 1.00 11.36 47 LYS B N 1
ATOM 1358 C CA . LYS B 1 50 ? -8.280 18.954 84.166 1.00 12.19 47 LYS B CA 1
ATOM 1359 C C . LYS B 1 50 ? -7.169 19.791 83.557 1.00 12.37 47 LYS B C 1
ATOM 1360 O O . LYS B 1 50 ? -6.984 19.791 82.338 1.00 12.46 47 LYS B O 1
ATOM 1366 N N . VAL B 1 51 ? -6.439 20.527 84.409 1.00 12.55 48 VAL B N 1
ATOM 1367 C CA . VAL B 1 51 ? -5.305 21.341 83.933 1.00 12.24 48 VAL B CA 1
ATOM 1368 C C . VAL B 1 51 ? -4.270 20.453 83.242 1.00 12.13 48 VAL B C 1
ATOM 1369 O O . VAL B 1 51 ? -3.719 20.766 82.134 1.00 9.70 48 VAL B O 1
ATOM 1373 N N . GLN B 1 52 ? -4.000 19.337 83.889 1.00 9.80 49 GLN B N 1
ATOM 1374 C CA . GLN B 1 52 ? -2.926 18.480 83.409 1.00 11.29 49 GLN B CA 1
ATOM 1375 C C . GLN B 1 52 ? -3.346 17.755 82.121 1.00 10.40 49 GLN B C 1
ATOM 1376 O O . GLN B 1 52 ? -2.533 17.525 81.234 1.00 11.50 49 GLN B O 1
ATOM 1382 N N . THR B 1 53 ? -4.617 17.406 82.024 1.00 11.36 50 THR B N 1
ATOM 1383 C CA . THR B 1 53 ? -5.092 16.687 80.845 1.00 11.51 50 THR B CA 1
ATOM 1384 C C . THR B 1 53 ? -5.043 17.644 79.643 1.00 12.63 50 THR B C 1
ATOM 1385 O O . THR B 1 53 ? -4.715 17.232 78.533 1.00 12.56 50 THR B O 1
ATOM 1389 N N . ARG B 1 54 ? -5.434 18.908 79.857 1.00 12.99 51 ARG B N 1
ATOM 1390 C CA . ARG B 1 54 ? -5.348 19.903 78.770 1.00 13.83 51 ARG B CA 1
ATOM 1391 C C . ARG B 1 54 ? -3.929 20.087 78.294 1.00 12.81 51 ARG B C 1
ATOM 1392 O O . ARG B 1 54 ? -3.702 20.272 77.103 1.00 12.48 51 ARG B O 1
ATOM 1400 N N . GLN B 1 55 ? -2.964 20.066 79.217 1.00 12.13 52 GLN B N 1
ATOM 1401 C CA . GLN B 1 55 ? -1.558 20.252 78.817 1.00 11.84 52 GLN B CA 1
ATOM 1402 C C . GLN B 1 55 ? -1.088 19.081 77.968 1.00 11.35 52 GLN B C 1
ATOM 1403 O O . GLN B 1 55 ? -0.436 19.252 76.941 1.00 11.80 52 GLN B O 1
ATOM 1409 N N . VAL B 1 56 ? -1.432 17.889 78.422 1.00 10.81 53 VAL B N 1
ATOM 1410 C CA . VAL B 1 56 ? -1.057 16.664 77.714 1.00 11.81 53 VAL B CA 1
ATOM 1411 C C . VAL B 1 56 ? -1.643 16.658 76.291 1.00 11.71 53 VAL B C 1
ATOM 1412 O O . VAL B 1 56 ? -0.934 16.344 75.333 1.00 11.99 53 VAL B O 1
ATOM 1416 N N . LEU B 1 57 ? -2.939 16.982 76.188 1.00 11.33 54 LEU B N 1
ATOM 1417 C CA . LEU B 1 57 ? -3.640 16.929 74.904 1.00 12.61 54 LEU B CA 1
ATOM 1418 C C . LEU B 1 57 ? -3.157 18.077 73.985 1.00 13.69 54 LEU B C 1
ATOM 1419 O O . LEU B 1 57 ? -3.081 17.921 72.754 1.00 13.39 54 LEU B O 1
ATOM 1424 N N . ASP B 1 58 ? -2.824 19.229 74.567 1.00 13.73 55 ASP B N 1
ATOM 1425 C CA . ASP B 1 58 ? -2.177 20.297 73.751 1.00 14.66 55 ASP B CA 1
ATOM 1426 C C . ASP B 1 58 ? -0.838 19.845 73.203 1.00 14.17 55 ASP B C 1
ATOM 1427 O O . ASP B 1 58 ? -0.552 20.067 72.016 1.00 14.66 55 ASP B O 1
ATOM 1432 N N . ASN B 1 59 ? -0.019 19.186 74.041 1.00 13.42 56 ASN B N 1
ATOM 1433 C CA . ASN B 1 59 ? 1.277 18.657 73.598 1.00 13.15 56 ASN B CA 1
ATOM 1434 C C . ASN B 1 59 ? 1.086 17.653 72.466 1.00 12.69 56 ASN B C 1
ATOM 1435 O O . ASN B 1 59 ? 1.764 17.727 71.429 1.00 12.43 56 ASN B O 1
ATOM 1440 N N . ILE B 1 60 ? 0.097 16.761 72.632 1.00 11.84 57 ILE B N 1
ATOM 1441 C CA . ILE B 1 60 ? -0.171 15.784 71.565 1.00 11.62 57 ILE B CA 1
ATOM 1442 C C . ILE B 1 60 ? -0.616 16.510 70.306 1.00 12.53 57 ILE B C 1
ATOM 1443 O O . ILE B 1 60 ? -0.124 16.214 69.208 1.00 13.61 57 ILE B O 1
ATOM 1448 N N . LYS B 1 61 ? -1.562 17.440 70.457 1.00 12.95 58 LYS B N 1
ATOM 1449 C CA . LYS B 1 61 ? -2.101 18.168 69.313 1.00 14.28 58 LYS B CA 1
ATOM 1450 C C . LYS B 1 61 ? -1.007 18.843 68.504 1.00 14.26 58 LYS B C 1
ATOM 1451 O O . LYS B 1 61 ? -1.035 18.793 67.285 1.00 14.86 58 LYS B O 1
ATOM 1457 N N . GLU B 1 62 ? -0.053 19.499 69.177 1.00 14.21 59 GLU B N 1
ATOM 1458 C CA . GLU B 1 62 ? 1.059 20.132 68.467 1.00 14.30 59 GLU B CA 1
ATOM 1459 C C . GLU B 1 62 ? 1.966 19.125 67.747 1.00 13.59 59 GLU B C 1
ATOM 1460 O O . GLU B 1 62 ? 2.484 19.389 66.662 1.00 12.09 59 GLU B O 1
ATOM 1466 N N . ILE B 1 63 ? 2.167 17.963 68.347 1.00 12.72 60 ILE B N 1
ATOM 1467 C CA . ILE B 1 63 ? 3.038 16.951 67.760 1.00 12.26 60 ILE B CA 1
ATOM 1468 C C . ILE B 1 63 ? 2.365 16.380 66.495 1.00 13.87 60 ILE B C 1
ATOM 1469 O O . ILE B 1 63 ? 3.000 16.266 65.455 1.00 13.40 60 ILE B O 1
ATOM 1474 N N . VAL B 1 64 ? 1.098 16.012 66.637 1.00 13.58 61 VAL B N 1
ATOM 1475 C CA . VAL B 1 64 ? 0.268 15.506 65.544 1.00 15.96 61 VAL B CA 1
ATOM 1476 C C . VAL B 1 64 ? 0.244 16.510 64.367 1.00 16.42 61 VAL B C 1
ATOM 1477 O O . VAL B 1 64 ? 0.578 16.159 63.242 1.00 16.81 61 VAL B O 1
ATOM 1481 N N . LYS B 1 65 ? -0.059 17.768 64.652 1.00 16.23 62 LYS B N 1
ATOM 1482 C CA . LYS B 1 65 ? 0.007 18.803 63.591 1.00 17.38 62 LYS B CA 1
ATOM 1483 C C . LYS B 1 65 ? 1.379 18.957 62.933 1.00 17.10 62 LYS B C 1
ATOM 1484 O O . LYS B 1 65 ? 1.491 19.013 61.684 1.00 16.42 62 LYS B O 1
ATOM 1490 N N . ALA B 1 66 ? 2.424 19.076 63.751 1.00 16.48 63 ALA B N 1
ATOM 1491 C CA . ALA B 1 66 ? 3.808 19.071 63.225 1.00 17.07 63 ALA B CA 1
ATOM 1492 C C . ALA B 1 66 ? 4.120 17.932 62.246 1.00 17.63 63 ALA B C 1
ATOM 1493 O O . ALA B 1 66 ? 4.943 18.105 61.333 1.00 17.62 63 ALA B O 1
ATOM 1495 N N . ALA B 1 67 ? 3.497 16.769 62.443 1.00 16.24 64 ALA B N 1
ATOM 1496 C CA . ALA B 1 67 ? 3.716 15.627 61.558 1.00 15.22 64 ALA B CA 1
ATOM 1497 C C . ALA B 1 67 ? 2.861 15.624 60.285 1.00 15.33 64 ALA B C 1
ATOM 1498 O O . ALA B 1 67 ? 2.973 14.712 59.468 1.00 14.21 64 ALA B O 1
ATOM 1500 N N . GLY B 1 68 ? 2.006 16.628 60.100 1.00 16.18 65 GLY B N 1
ATOM 1501 C CA . GLY B 1 68 ? 1.067 16.607 58.989 1.00 15.71 65 GLY B CA 1
ATOM 1502 C C . GLY B 1 68 ? -0.243 15.872 59.263 1.00 16.94 65 GLY B C 1
ATOM 1503 O O . GLY B 1 68 ? -0.978 15.512 58.312 1.00 16.85 65 GLY B O 1
ATOM 1504 N N . PHE B 1 69 ? -0.559 15.648 60.546 1.00 16.05 66 PHE B N 1
ATOM 1505 C CA . PHE B 1 69 ? -1.753 14.893 60.961 1.00 15.44 66 PHE B CA 1
ATOM 1506 C C . PHE B 1 69 ? -2.696 15.855 61.677 1.00 15.71 66 PHE B C 1
ATOM 1507 O O . PHE B 1 69 ? -2.294 16.985 61.971 1.00 16.26 66 PHE B O 1
ATOM 1515 N N . SER B 1 70 ? -3.934 15.442 61.942 1.00 15.73 67 SER B N 1
ATOM 1516 C CA . SER B 1 70 ? -4.804 16.186 62.845 1.00 16.70 67 SER B CA 1
ATOM 1517 C C . SER B 1 70 ? -5.332 15.255 63.960 1.00 15.87 67 SER B C 1
ATOM 1518 O O . SER B 1 70 ? -5.179 14.016 63.892 1.00 14.32 67 SER B O 1
ATOM 1521 N N . LEU B 1 71 ? -5.941 15.822 64.993 1.00 14.33 68 LEU B N 1
ATOM 1522 C CA . LEU B 1 71 ? -6.495 14.969 66.081 1.00 14.79 68 LEU B CA 1
ATOM 1523 C C . LEU B 1 71 ? -7.563 14.003 65.573 1.00 14.67 68 LEU B C 1
ATOM 1524 O O . LEU B 1 71 ? -7.808 12.907 66.148 1.00 13.79 68 LEU B O 1
ATOM 1529 N N . SER B 1 72 ? -8.215 14.386 64.466 1.00 13.66 69 SER B N 1
ATOM 1530 C CA . SER B 1 72 ? -9.219 13.513 63.869 1.00 14.99 69 SER B CA 1
ATOM 1531 C C . SER B 1 72 ? -8.579 12.252 63.241 1.00 14.78 69 SER B C 1
ATOM 1532 O O . SER B 1 72 ? -9.299 11.252 62.938 1.00 15.66 69 SER B O 1
ATOM 1535 N N . ASP B 1 73 ? -7.246 12.264 63.035 1.00 14.62 70 ASP B N 1
ATOM 1536 C CA . ASP B 1 73 ? -6.503 11.040 62.598 1.00 13.71 70 ASP B CA 1
ATOM 1537 C C . ASP B 1 73 ? -6.076 10.107 63.739 1.00 13.39 70 ASP B C 1
ATOM 1538 O O . ASP B 1 73 ? -5.566 9.032 63.474 1.00 13.46 70 ASP B O 1
ATOM 1543 N N . VAL B 1 74 ? -6.242 10.534 64.988 1.00 13.80 71 VAL B N 1
ATOM 1544 C CA . VAL B 1 74 ? -6.000 9.640 66.122 1.00 12.79 71 VAL B CA 1
ATOM 1545 C C . VAL B 1 74 ? -6.910 8.402 66.057 1.00 12.41 71 VAL B C 1
ATOM 1546 O O . VAL B 1 74 ? -8.110 8.526 66.089 1.00 12.90 71 VAL B O 1
ATOM 1550 N N . ALA B 1 75 ? -6.307 7.206 66.036 1.00 12.04 72 ALA B N 1
ATOM 1551 C CA . ALA B 1 75 ? -7.042 5.961 65.956 1.00 10.80 72 ALA B CA 1
ATOM 1552 C C . ALA B 1 75 ? -7.069 5.244 67.291 1.00 10.65 72 ALA B C 1
ATOM 1553 O O . ALA B 1 75 ? -8.034 4.527 67.594 1.00 10.26 72 ALA B O 1
ATOM 1555 N N . MET B 1 76 ? -6.037 5.450 68.118 1.00 10.37 73 MET B N 1
ATOM 1556 C CA . MET B 1 76 ? -5.989 4.712 69.383 1.00 11.17 73 MET B CA 1
ATOM 1557 C C . MET B 1 76 ? -5.253 5.542 70.440 1.00 11.03 73 MET B C 1
ATOM 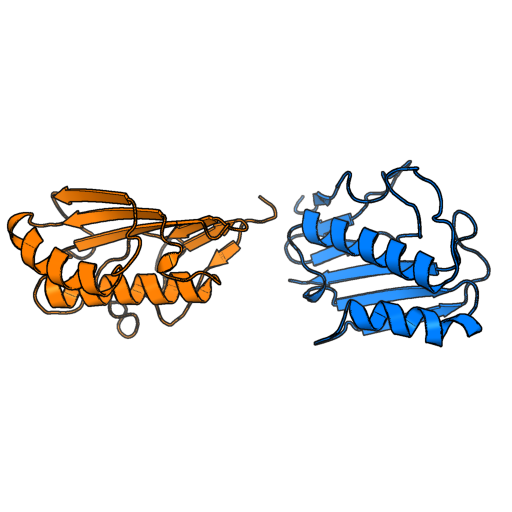1558 O O . MET B 1 76 ? -4.151 6.018 70.189 1.00 10.83 73 MET B O 1
ATOM 1563 N N . ALA B 1 77 ? -5.876 5.707 71.612 1.00 10.38 74 ALA B N 1
ATOM 1564 C CA . ALA B 1 77 ? -5.256 6.441 72.715 1.00 9.67 74 ALA B CA 1
ATOM 1565 C C . ALA B 1 77 ? -5.034 5.527 73.924 1.00 11.10 74 ALA B C 1
ATOM 1566 O O . ALA B 1 77 ? -5.930 4.730 74.302 1.00 9.70 74 ALA B O 1
ATOM 1568 N N . PHE B 1 78 ? -3.839 5.634 74.522 1.00 10.02 75 PHE B N 1
ATOM 1569 C CA . PHE B 1 78 ? -3.480 4.898 75.724 1.00 9.32 75 PHE B CA 1
ATOM 1570 C C . PHE B 1 78 ? -3.445 5.931 76.841 1.00 10.23 75 PHE B C 1
ATOM 1571 O O . PHE B 1 78 ? -2.588 6.812 76.859 1.00 11.22 75 PHE B O 1
ATOM 1579 N N . VAL B 1 79 ? -4.380 5.818 77.777 1.00 9.55 76 VAL B N 1
ATOM 1580 C CA . VAL B 1 79 ? -4.485 6.792 78.853 1.00 10.07 76 VAL B CA 1
ATOM 1581 C C . VAL B 1 79 ? -4.109 6.107 80.164 1.00 10.44 76 VAL B C 1
ATOM 1582 O O . VAL B 1 79 ? -4.749 5.122 80.587 1.00 10.80 76 VAL B O 1
ATOM 1586 N N . PHE B 1 80 ? -3.069 6.622 80.798 1.00 9.51 77 PHE B N 1
ATOM 1587 C CA . PHE B 1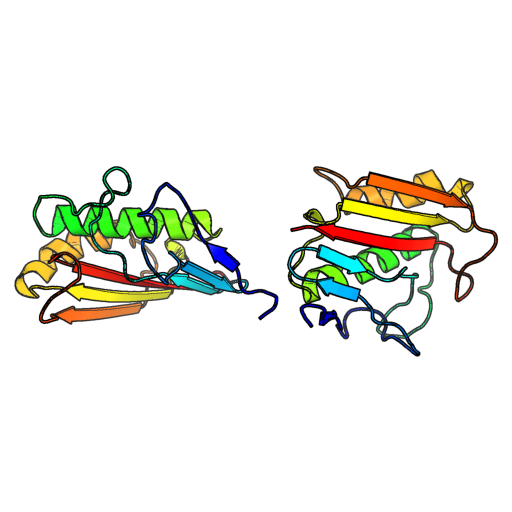 80 ? -2.619 6.121 82.107 1.00 9.83 77 PHE B CA 1
ATOM 1588 C C . PHE B 1 80 ? -2.889 7.212 83.150 1.00 10.08 77 PHE B C 1
ATOM 1589 O O . PHE B 1 80 ? -2.292 8.287 83.083 1.00 10.12 77 PHE B O 1
ATOM 1597 N N . LEU B 1 81 ? -3.719 6.881 84.132 1.00 10.15 78 LEU B N 1
ATOM 1598 C CA . LEU B 1 81 ? -4.053 7.787 85.217 1.00 10.39 78 LEU B CA 1
ATOM 1599 C C . LEU B 1 81 ? -3.336 7.349 86.491 1.00 10.52 78 LEU B C 1
ATOM 1600 O O . LEU B 1 81 ? -3.215 6.161 86.771 1.00 10.49 78 LEU B O 1
ATOM 1605 N N . LYS B 1 82 ? -2.898 8.314 87.276 1.00 10.46 79 LYS B N 1
ATOM 1606 C CA . LYS B 1 82 ? -2.377 8.030 88.624 1.00 10.35 79 LYS B CA 1
ATOM 1607 C C . LYS B 1 82 ? -3.571 7.650 89.527 1.00 11.65 79 LYS B C 1
ATOM 1608 O O . LYS B 1 82 ? -3.427 6.879 90.515 1.00 10.53 79 LYS B O 1
ATOM 1614 N N . ASP B 1 83 ? -4.764 8.174 89.210 1.00 10.94 80 ASP B N 1
ATOM 1615 C CA . ASP B 1 83 ? -5.908 7.963 90.126 1.00 11.53 80 ASP B CA 1
ATOM 1616 C C . ASP B 1 83 ? -7.207 7.892 89.351 1.00 11.29 80 ASP B C 1
ATOM 1617 O O . ASP B 1 83 ? -7.721 8.899 88.858 1.00 11.81 80 ASP B O 1
ATOM 1622 N N . MET B 1 84 ? -7.760 6.693 89.263 1.00 11.50 81 MET B N 1
ATOM 1623 C CA . MET B 1 84 ? -8.991 6.454 88.533 1.00 13.00 81 MET B CA 1
ATOM 1624 C C . MET B 1 84 ? -10.161 7.263 89.087 1.00 13.53 81 MET B C 1
ATOM 1625 O O . MET B 1 84 ? -11.176 7.430 88.389 1.00 13.95 81 MET B O 1
ATOM 1630 N N . ASN B 1 85 ? -10.062 7.726 90.340 1.00 12.81 82 ASN B N 1
ATOM 1631 C CA . ASN B 1 85 ? -11.133 8.584 90.847 1.00 14.51 82 ASN B CA 1
ATOM 1632 C C . ASN B 1 85 ? -11.171 9.947 90.164 1.00 13.45 82 ASN B C 1
ATOM 1633 O O . ASN B 1 85 ? -12.134 10.698 90.331 1.00 15.01 82 ASN B O 1
ATOM 1638 N N . MET B 1 86 ? -10.132 10.283 89.425 1.00 12.83 83 MET B N 1
ATOM 1639 C CA . MET B 1 86 ? -10.107 11.527 88.646 1.00 12.77 83 MET B CA 1
ATOM 1640 C C . MET B 1 86 ? -10.606 11.287 87.218 1.00 13.47 83 MET B C 1
ATOM 1641 O O . MET B 1 86 ? -10.559 12.215 86.390 1.00 13.30 83 MET B O 1
ATOM 1646 N N . PHE B 1 87 ? -11.065 10.065 86.923 1.00 12.73 84 PHE B N 1
ATOM 1647 C CA . PHE B 1 87 ? -11.527 9.753 85.538 1.00 13.90 84 PHE B CA 1
ATOM 1648 C C . PHE B 1 87 ? -12.595 10.710 84.984 1.00 13.50 84 PHE B C 1
ATOM 1649 O O . PHE B 1 87 ? -12.459 11.202 83.880 1.00 12.98 84 PHE B O 1
ATOM 1657 N N . ASN B 1 88 ? -13.657 10.965 85.753 1.00 14.79 85 ASN B N 1
ATOM 1658 C CA . ASN B 1 88 ? -14.746 11.800 85.219 1.00 15.08 85 ASN B CA 1
ATOM 1659 C C . ASN B 1 88 ? -14.280 13.185 84.786 1.00 15.58 85 ASN B C 1
ATOM 1660 O O . ASN B 1 88 ? -14.679 13.657 83.711 1.00 15.99 85 ASN B O 1
ATOM 1665 N N . ASP B 1 89 ? -13.412 13.816 85.578 1.00 15.06 86 ASP B N 1
ATOM 1666 C CA . ASP B 1 89 ? -12.869 15.131 85.251 1.00 15.99 86 ASP B CA 1
ATOM 1667 C C . ASP B 1 89 ? -11.931 15.085 84.051 1.00 15.13 86 ASP B C 1
ATOM 1668 O O . ASP B 1 89 ? -12.011 15.927 83.149 1.00 13.62 86 ASP B O 1
ATOM 1673 N N . PHE B 1 90 ? -11.060 14.075 84.032 1.00 15.52 87 PHE B N 1
ATOM 1674 C CA . PHE B 1 90 ? -10.202 13.815 82.876 1.00 15.10 87 PHE B CA 1
ATOM 1675 C C . PHE B 1 90 ? -11.067 13.691 81.602 1.00 14.45 87 PHE B C 1
ATOM 1676 O O . PHE B 1 90 ? -10.769 14.286 80.574 1.00 14.69 87 PHE B O 1
ATOM 1684 N N . ASN B 1 91 ? -12.115 12.885 81.680 1.00 14.00 88 ASN B N 1
ATOM 1685 C CA . ASN B 1 91 ? -12.950 12.543 80.547 1.00 15.00 88 ASN B CA 1
ATOM 1686 C C . ASN B 1 91 ? -13.679 13.795 80.020 1.00 15.92 88 ASN B C 1
ATOM 1687 O O . ASN B 1 91 ? -13.837 13.943 78.804 1.00 15.67 88 ASN B O 1
ATOM 1692 N N . SER B 1 92 ? -14.114 14.690 80.930 1.00 15.86 89 SER B N 1
ATOM 1693 C CA . SER B 1 92 ? -14.772 15.942 80.535 1.00 16.70 89 SER B CA 1
ATOM 1694 C C . SER B 1 92 ? -13.857 16.775 79.627 1.00 15.74 89 SER B C 1
ATOM 1695 O O . SER B 1 92 ? -14.318 17.345 78.605 1.00 14.75 89 SER B O 1
ATOM 1698 N N . VAL B 1 93 ? -12.558 16.797 79.945 1.00 13.22 90 VAL B N 1
ATOM 1699 C CA . VAL B 1 93 ? -11.589 17.559 79.134 1.00 13.17 90 VAL B CA 1
ATOM 1700 C C . VAL B 1 93 ? -11.298 16.820 77.812 1.00 13.91 90 VAL B C 1
ATOM 1701 O O . VAL B 1 93 ? -11.277 17.408 76.729 1.00 14.95 90 VAL B O 1
ATOM 1705 N N . TYR B 1 94 ? -11.026 15.531 77.932 1.00 13.05 91 TYR B N 1
ATOM 1706 C CA . TYR B 1 94 ? -10.704 14.718 76.775 1.00 13.01 91 TYR B CA 1
ATOM 1707 C C . TYR B 1 94 ? -11.834 14.838 75.725 1.00 13.88 91 TYR B C 1
ATOM 1708 O O . TYR B 1 94 ? -11.569 14.892 74.515 1.00 13.97 91 TYR B O 1
ATOM 1717 N N . ALA B 1 95 ? -13.081 14.898 76.191 1.00 14.04 92 ALA B N 1
ATOM 1718 C CA . ALA B 1 95 ? -14.233 14.900 75.281 1.00 15.93 92 ALA B CA 1
ATOM 1719 C C . ALA B 1 95 ? -14.231 16.156 74.390 1.00 16.30 92 ALA B C 1
ATOM 1720 O O . ALA B 1 95 ? -14.717 16.125 73.254 1.00 16.23 92 ALA B O 1
ATOM 1722 N N . GLU B 1 96 ? -13.582 17.213 74.863 1.00 15.97 93 GLU B N 1
ATOM 1723 C CA . GLU B 1 96 ? -13.469 18.440 74.067 1.00 16.94 93 GLU B CA 1
ATOM 1724 C C . GLU B 1 96 ? -12.509 18.321 72.885 1.00 17.68 93 GLU B C 1
ATOM 1725 O O . GLU B 1 96 ? -12.643 19.059 71.880 1.00 17.66 93 GLU B O 1
ATOM 1731 N N . TYR B 1 97 ? -11.523 17.425 72.991 1.00 15.96 94 TYR B N 1
ATOM 1732 C CA . TYR B 1 97 ? -10.518 17.276 71.955 1.00 16.79 94 TYR B CA 1
ATOM 1733 C C . TYR B 1 97 ? -10.931 16.267 70.900 1.00 17.77 94 TYR B C 1
ATOM 1734 O O . TYR B 1 97 ? -10.418 16.287 69.757 1.00 17.87 94 TYR B O 1
ATOM 1743 N N . PHE B 1 98 ? -11.836 15.368 71.284 1.00 18.94 95 PHE B N 1
ATOM 1744 C CA . PHE B 1 98 ? -12.237 14.261 70.418 1.00 21.63 95 PHE B CA 1
ATOM 1745 C C . PHE B 1 98 ? -13.773 14.223 70.295 1.00 23.65 95 PHE B C 1
ATOM 1746 O O . PHE B 1 98 ? -14.397 13.239 70.644 1.00 24.68 95 PHE B O 1
ATOM 1754 N N . LYS B 1 99 ? -14.347 15.305 69.778 1.00 26.73 96 LYS B N 1
ATOM 1755 C CA . LYS B 1 99 ? -15.801 15.498 69.747 1.00 29.72 96 LYS B CA 1
ATOM 1756 C C . LYS B 1 99 ? -16.525 14.594 68.769 1.00 30.09 96 LYS B C 1
ATOM 1757 O O . LYS B 1 99 ? -17.620 14.114 69.062 1.00 31.28 96 LYS B O 1
ATOM 1763 N N . ASP B 1 100 ? -15.945 14.361 67.604 1.00 29.89 97 ASP B N 1
ATOM 1764 C CA . ASP B 1 100 ? -16.631 13.549 66.616 1.00 30.40 97 ASP B CA 1
ATOM 1765 C C . ASP B 1 100 ? -15.719 12.414 66.222 1.00 28.85 97 ASP B C 1
ATOM 1766 O O . ASP B 1 100 ? -14.510 12.599 66.075 1.00 29.64 97 ASP B O 1
ATOM 1771 N N . LYS B 1 101 ? -16.310 11.243 66.043 1.00 26.45 98 LYS B N 1
ATOM 1772 C CA . LYS B 1 101 ? -15.603 10.065 65.572 1.00 24.42 98 LYS B CA 1
ATOM 1773 C C . LYS B 1 101 ? -14.360 9.802 66.460 1.00 22.31 98 LYS B C 1
ATOM 1774 O O . LYS B 1 101 ? -13.230 9.674 65.978 1.00 21.02 98 LYS B O 1
ATOM 1780 N N . PRO B 1 102 ? -14.604 9.713 67.760 1.00 19.56 99 PRO B N 1
ATOM 1781 C CA . PRO B 1 102 ? -13.512 9.600 68.729 1.00 17.46 99 PRO B CA 1
ATOM 1782 C C . PRO B 1 102 ? -12.716 8.295 68.585 1.00 15.45 99 PRO B C 1
ATOM 1783 O O . PRO B 1 102 ? -13.238 7.282 68.131 1.00 15.67 99 PRO B O 1
ATOM 1787 N N . PRO B 1 103 ? -11.449 8.316 68.968 1.00 14.69 100 PRO B N 1
ATOM 1788 C CA . PRO B 1 103 ? -10.611 7.119 68.808 1.00 13.90 100 PRO B CA 1
ATOM 1789 C C . PRO B 1 103 ? -10.934 5.951 69.743 1.00 13.01 100 PRO B C 1
ATOM 1790 O O . PRO B 1 103 ? -11.678 6.133 70.725 1.00 11.74 100 PRO B O 1
ATOM 1794 N N . ALA B 1 104 ? -10.381 4.770 69.426 1.00 11.65 101 ALA B N 1
ATOM 1795 C CA . ALA B 1 104 ? -10.329 3.665 70.380 1.00 11.12 101 ALA B CA 1
ATOM 1796 C C . ALA B 1 104 ? -9.484 4.163 71.563 1.00 11.24 101 ALA B C 1
ATOM 1797 O O . ALA B 1 104 ? -8.567 4.972 71.390 1.00 11.38 101 ALA B O 1
ATOM 1799 N N . ARG B 1 105 ? -9.782 3.674 72.746 1.00 10.54 102 ARG B N 1
ATOM 1800 C CA . ARG B 1 105 ? -9.107 4.169 73.952 1.00 11.26 102 ARG B CA 1
ATOM 1801 C C . ARG B 1 105 ? -8.910 3.044 74.942 1.00 11.78 102 ARG B C 1
ATOM 1802 O O . ARG B 1 105 ? -9.800 2.218 75.139 1.00 11.84 102 ARG B O 1
ATOM 1810 N N . VAL B 1 106 ? -7.739 3.045 75.571 1.00 12.06 103 VAL B N 1
ATOM 1811 C CA . VAL B 1 106 ? -7.356 2.166 76.693 1.00 11.36 103 VAL B CA 1
ATOM 1812 C C . VAL B 1 106 ? -7.170 3.100 77.900 1.00 10.32 103 VAL B C 1
ATOM 1813 O O . VAL B 1 106 ? -6.437 4.090 77.800 1.00 9.61 103 VAL B O 1
ATOM 1817 N N . THR B 1 107 ? -7.834 2.794 79.002 1.00 9.01 104 THR B N 1
ATOM 1818 C CA . THR B 1 107 ? -7.734 3.591 80.215 1.00 10.83 104 THR B CA 1
ATOM 1819 C C . THR B 1 107 ? -7.450 2.697 81.421 1.00 10.96 104 THR B C 1
ATOM 1820 O O . THR B 1 107 ? -8.230 1.760 81.711 1.00 10.83 104 THR B O 1
ATOM 1824 N N . VAL B 1 108 ? -6.351 2.990 82.121 1.00 10.27 105 VAL B N 1
ATOM 1825 C CA . VAL B 1 108 ? -5.964 2.197 83.296 1.00 10.06 105 VAL B CA 1
ATOM 1826 C C . VAL B 1 108 ? -5.365 3.133 84.335 1.00 8.79 105 VAL B C 1
ATOM 1827 O O . VAL B 1 108 ? -4.891 4.207 84.016 1.00 10.68 105 VAL B O 1
ATOM 1831 N N . GLU B 1 109 ? -5.338 2.688 85.570 1.00 9.09 106 GLU B N 1
ATOM 1832 C CA . GLU B 1 109 ? -4.644 3.426 86.625 1.00 9.60 106 GLU B CA 1
ATOM 1833 C C . GLU B 1 109 ? -3.297 2.733 86.853 1.00 9.23 106 GLU B C 1
ATOM 1834 O O . GLU B 1 109 ? -3.251 1.505 87.037 1.00 10.05 106 GLU B O 1
ATOM 1840 N N . VAL B 1 110 ? -2.225 3.529 86.906 1.00 9.95 107 VAL B N 1
ATOM 1841 C CA . VAL B 1 110 ? -0.897 2.993 87.108 1.00 10.41 107 VAL B CA 1
ATOM 1842 C C . VAL B 1 110 ? -0.407 3.412 88.488 1.00 11.22 107 VAL B C 1
ATOM 1843 O O . VAL B 1 110 ? -1.023 4.254 89.152 1.00 12.44 107 VAL B O 1
ATOM 1847 N N . SER B 1 111 ? 0.734 2.890 88.885 1.00 12.75 108 SER B N 1
ATOM 1848 C CA . SER B 1 111 ? 1.275 3.112 90.223 1.00 13.68 108 SER B CA 1
ATOM 1849 C C . SER B 1 111 ? 1.925 4.487 90.307 1.00 13.54 108 SER B C 1
ATOM 1850 O O . SER B 1 111 ? 1.844 5.187 91.329 1.00 13.42 108 SER B O 1
ATOM 1853 N N . ARG B 1 112 ? 2.579 4.860 89.233 1.00 13.00 109 ARG B N 1
ATOM 1854 C CA . ARG B 1 112 ? 3.340 6.111 89.196 1.00 14.36 109 ARG B CA 1
ATOM 1855 C C . ARG B 1 112 ? 3.664 6.453 87.727 1.00 13.00 109 ARG B C 1
ATOM 1856 O O . ARG B 1 112 ? 3.763 5.554 86.899 1.00 12.30 109 ARG B O 1
ATOM 1864 N N . LEU B 1 113 ? 3.856 7.745 87.459 1.00 12.33 110 LEU B N 1
ATOM 1865 C CA . LEU B 1 113 ? 4.186 8.259 86.153 1.00 12.51 110 LEU B CA 1
ATOM 1866 C C . LEU B 1 113 ? 5.440 9.124 86.220 1.00 13.66 110 LEU B C 1
ATOM 1867 O O . LEU B 1 113 ? 5.817 9.576 87.314 1.00 13.68 110 LEU B O 1
ATOM 1872 N N . PRO B 1 114 ? 6.075 9.367 85.079 1.00 13.41 111 PRO B N 1
ATOM 1873 C CA . PRO B 1 114 ? 7.224 10.287 85.064 1.00 14.01 111 PRO B CA 1
ATOM 1874 C C . PRO B 1 114 ? 6.871 11.668 85.662 1.00 14.27 111 PRO B C 1
ATOM 1875 O O . PRO B 1 114 ? 5.762 12.206 85.473 1.00 13.55 111 PRO B O 1
ATOM 1879 N N . LYS B 1 115 ? 7.836 12.230 86.395 1.00 14.70 112 LYS B N 1
ATOM 1880 C CA . LYS B 1 115 ? 7.691 13.549 87.056 1.00 15.19 112 LYS B CA 1
ATOM 1881 C C . LYS B 1 115 ? 6.485 13.578 87.993 1.00 15.42 112 LYS B C 1
ATOM 1882 O O . LYS B 1 115 ? 5.914 14.657 88.256 1.00 16.64 112 LYS B O 1
ATOM 1888 N N . ASP B 1 116 ? 6.078 12.396 88.475 1.00 14.75 113 ASP B N 1
ATOM 1889 C CA . ASP B 1 116 ? 4.913 12.250 89.339 1.00 15.82 113 ASP B CA 1
ATOM 1890 C C . ASP B 1 116 ? 3.647 12.915 88.752 1.00 15.08 113 ASP B C 1
ATOM 1891 O O . ASP B 1 116 ? 2.838 13.501 89.490 1.00 16.15 113 ASP B O 1
ATOM 1896 N N . ALA B 1 117 ? 3.466 12.808 87.428 1.00 13.75 114 ALA B N 1
ATOM 1897 C CA . ALA B 1 117 ? 2.295 13.365 86.773 1.00 12.62 114 ALA B CA 1
ATOM 1898 C C . ALA B 1 117 ? 1.039 12.646 87.229 1.00 11.39 114 ALA B C 1
ATOM 1899 O O . ALA B 1 117 ? 1.066 11.515 87.739 1.00 11.71 114 ALA B O 1
ATOM 1901 N N . LEU B 1 118 ? -0.081 13.306 87.033 1.00 11.42 115 LEU B N 1
ATOM 1902 C CA . LEU B 1 118 ? -1.366 12.676 87.309 1.00 10.46 115 LEU B CA 1
ATOM 1903 C C . LEU B 1 118 ? -1.865 11.891 86.109 1.00 10.85 115 LEU B C 1
ATOM 1904 O O . LEU B 1 118 ? -2.783 11.084 86.262 1.00 11.99 115 LEU B O 1
ATOM 1909 N N . ILE B 1 119 ? -1.266 12.106 84.926 1.00 9.87 116 ILE B N 1
ATOM 1910 C CA . ILE B 1 119 ? -1.738 11.432 83.687 1.00 9.99 116 ILE B CA 1
ATOM 1911 C C . ILE B 1 119 ? -0.683 11.473 82.594 1.00 10.21 116 ILE B C 1
ATOM 1912 O O . ILE B 1 119 ? 0.136 12.428 82.516 1.00 10.38 116 ILE B O 1
ATOM 1917 N N . GLU B 1 120 ? -0.687 10.408 81.783 1.00 9.81 117 GLU B N 1
ATOM 1918 C CA . GLU B 1 120 ? 0.184 10.266 80.636 1.00 10.14 117 GLU B CA 1
ATOM 1919 C C . GLU B 1 120 ? -0.691 9.703 79.524 1.00 9.71 117 GLU B C 1
ATOM 1920 O O . GLU B 1 120 ? -1.479 8.787 79.776 1.00 9.63 117 GLU B O 1
ATOM 1926 N N . ILE B 1 121 ? -0.597 10.284 78.328 1.00 10.28 118 ILE B N 1
ATOM 1927 C CA . ILE B 1 121 ? -1.323 9.789 77.123 1.00 9.25 118 ILE B CA 1
ATOM 1928 C C . ILE B 1 121 ? -0.428 9.616 75.938 1.00 11.16 118 ILE B C 1
ATOM 1929 O O . ILE B 1 121 ? 0.301 10.553 75.547 1.00 9.99 118 ILE B O 1
ATOM 1934 N N . ALA B 1 122 ? -0.460 8.416 75.353 1.00 9.71 119 ALA B N 1
ATOM 1935 C CA . ALA B 1 122 ? 0.182 8.182 74.052 1.00 10.17 119 ALA B CA 1
ATOM 1936 C C . ALA B 1 122 ? -0.906 7.861 73.031 1.00 10.26 119 ALA B C 1
ATOM 1937 O O . ALA B 1 122 ? -2.005 7.385 73.40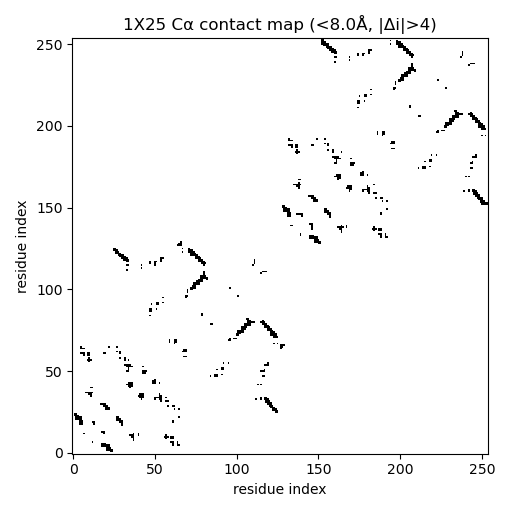2 1.00 9.03 119 ALA B O 1
ATOM 1939 N N . VAL B 1 123 ? -0.624 8.105 71.750 1.00 9.88 120 VAL B N 1
ATOM 1940 C CA . VAL B 1 123 ? -1.631 7.844 70.719 1.00 10.53 120 VAL B CA 1
ATOM 1941 C C . VAL B 1 123 ? -0.952 7.235 69.480 1.00 10.91 120 VAL B C 1
ATOM 1942 O O . VAL B 1 123 ? 0.267 7.382 69.269 1.00 11.32 120 VAL B O 1
ATOM 1946 N N . ILE B 1 124 ? -1.750 6.526 68.689 1.00 9.99 121 ILE B N 1
ATOM 1947 C CA . ILE B 1 124 ? -1.324 6.070 67.365 1.00 10.80 121 ILE B CA 1
ATOM 1948 C C . ILE B 1 124 ? -2.325 6.714 66.418 1.00 11.69 121 ILE B C 1
ATOM 1949 O O . ILE B 1 124 ? -3.544 6.656 66.678 1.00 13.05 121 ILE B O 1
ATOM 1954 N N . CYS B 1 125 ? -1.815 7.350 65.365 1.00 11.81 122 CYS B N 1
ATOM 1955 C CA . CYS B 1 125 ? -2.653 8.010 64.360 1.00 12.76 122 CYS B CA 1
ATOM 1956 C C . CYS B 1 125 ? -2.540 7.291 63.006 1.00 14.29 122 CYS B C 1
ATOM 1957 O O . CYS B 1 125 ? -1.504 6.698 62.682 1.00 11.50 122 CYS B O 1
ATOM 1960 N N . SER B 1 126 ? -3.609 7.365 62.212 1.00 16.26 123 SER B N 1
ATOM 1961 C CA . SER B 1 126 ? -3.651 6.704 60.904 1.00 19.99 123 SER B CA 1
ATOM 1962 C C . SER B 1 126 ? -4.479 7.617 59.998 1.00 21.34 123 SER B C 1
ATOM 1963 O O . SER B 1 126 ? -5.692 7.732 60.207 1.00 22.63 123 SER B O 1
ATOM 1966 N N . LYS B 1 127 ? -3.830 8.300 59.058 1.00 20.63 124 LYS B N 1
ATOM 1967 C CA . LYS B 1 127 ? -4.485 9.352 58.225 1.00 21.33 124 LYS B CA 1
ATOM 1968 C C . LYS B 1 127 ? -4.814 8.904 56.800 1.00 22.75 124 LYS B C 1
ATOM 1969 O O . LYS B 1 127 ? -5.174 9.745 55.940 1.00 23.01 124 LYS B O 1
ATOM 1975 N N . GLY B 1 128 ? -4.666 7.604 56.553 1.00 23.52 125 GLY B N 1
ATOM 1976 C CA . GLY B 1 128 ? -5.014 7.007 55.263 1.00 26.13 125 GLY B CA 1
ATOM 1977 C C . GLY B 1 128 ? -6.455 7.300 54.841 1.00 27.37 125 GLY B C 1
ATOM 1978 O O . GLY B 1 128 ? -7.309 7.529 55.699 1.00 25.30 125 GLY B O 1
#

Nearest PDB structures (foldseek):
  1x25-assembly2_B  TM=1.005E+00  e=1.490E-27  Sulfurisphaera tokodaii str. 7
  2b33-assembly1_A  TM=9.910E-01  e=2.929E-19  Thermotoga maritima MSB8
  8qov-assembly1_A  TM=9.864E-01  e=8.042E-18  Capra hircus
  6tcc-assembly1_A  TM=9.848E-01  e=9.158E-18  Salmo salar
  8qoq-assembly1_A  TM=9.809E-01  e=8.582E-18  Capra hircus

B-factor: mean 18.36, std 7.68, range [6.72, 56.5]

Radius of gyration: 24.83 Å; Cα contacts (8 Å, |Δi|>4): 528; chains: 2; bounding box: 46×31×71 Å

Solvent-accessible surface area: 13976 Å² total; per-residue (Å²): 142,145,118,82,93,12,101,17,154,142,2,12,133,26,107,53,147,112,29,1,1,46,20,58,41,92,39,0,111,8,31,30,10,18,0,16,25,46,202,53,61,110,40,20,187,45,82,7,81,53,14,0,103,34,0,0,54,2,0,80,52,0,0,102,35,1,16,9,49,23,92,31,6,50,68,0,60,0,57,0,98,45,77,139,51,55,113,62,0,48,58,4,12,56,101,38,16,167,120,173,88,18,60,89,50,38,61,98,36,118,171,15,76,120,78,1,22,0,32,0,20,2,53,0,65,90,91,40,86,98,86,100,12,105,19,152,143,2,12,130,29,113,43,148,113,35,3,2,42,43,58,42,75,36,0,113,9,32,30,12,17,0,16,36,37,209,73,42,111,62,26,189,43,79,5,71,62,12,0,109,34,0,0,61,1,0,75,51,0,0,109,55,5,56,8,47,21,88,33,8,49,69,0,58,0,55,0,84,45,78,142,54,53,119,65,0,47,54,9,11,51,103,46,14,139,113,184,89,20,60,85,51,41,60,94,41,104,170,14,77,109,92,0,39,0,32,0,19,2,53,0,63,73,109

Organism: Sulfurisphaera tokodaii (strain DSM 16993 / JCM 10545 / NBRC 100140 / 7) (NCBI:txid273063)

InterPro domains:
  IPR006056 RidA family [TIGR00004] (2-122)
  IPR006175 YjgF/YER057c/UK114 family [PF01042] (6-121)
  IPR006175 YjgF/YER057c/UK114 family [PTHR11803] (3-122)
  IPR019897 RidA, conserved site [PS01094] (100-118)
  IPR035959 RutC-like superfamily [G3DSA:3.30.1330.40] (1-125)
  IPR035959 RutC-like superfamily [SSF55298] (3-124)

Foldseek 3Di:
DLKDAFDDLQAADDDDDDGQWIDRPQKIWGDWFWQQHSVVRAHDDDDLLSGLLSQVSNVQVRQVSRVHGLQQWAEKEKEFQDCVCVVSSVVNVCVRAVPPRHHYHYDYDNADVNRGRMIMITMGGD/DVQKDAFDDLQAADDDDPDGQWIDRPQKIWGDWFWQARSVVSAHDDDDLLSGLVSRVSNVQVRQVSVVHGQLQWAEKEKEFQDCVCVVSSVVNVCVRQVPPRHHYHYDYDNADPNRGRMIMITMGGRD

CATH classification: 3.30.1330.40